Protein AF-A0A519RTW3-F1 (afdb_monomer_lite)

Secondary structure (DSSP, 8-state):
-HHHHHHHHHHHHHHHHHHHHHT-TTSHHHHHHHHHHHHHHHHHHHHHHHHHHHHHHHHHHHHHHHHHT----HHHHHHHHHHHHHHHHHHHHHHHHHHHIIIIIT------HHHHHHHHHHHHHHHHHHHHHHHH-TT-HHHHHHHHHHHHHHHHHHHHHHHHHHHHHHHHHHHHHHHHHH----------------

Structure (mmCIF, N/CA/C/O backbone):
data_AF-A0A519RTW3-F1
#
_entry.id   AF-A0A519RTW3-F1
#
loop_
_atom_site.group_PDB
_atom_site.id
_atom_site.type_symbol
_atom_site.label_atom_id
_atom_site.label_alt_id
_atom_site.label_comp_id
_atom_site.label_asym_id
_atom_site.label_entity_id
_atom_site.label_seq_id
_atom_site.pdbx_PDB_ins_code
_atom_site.Cartn_x
_atom_site.Cartn_y
_atom_site.Cartn_z
_atom_site.occupancy
_atom_site.B_iso_or_equiv
_atom_site.auth_seq_id
_atom_site.auth_comp_id
_atom_site.auth_asym_id
_atom_site.auth_atom_id
_atom_site.pdbx_PDB_model_num
ATOM 1 N N . MET A 1 1 ? -22.243 -47.214 -33.276 1.00 53.12 1 MET A N 1
ATOM 2 C CA . MET A 1 1 ? -21.452 -46.901 -32.060 1.00 53.12 1 MET A CA 1
ATOM 3 C C . MET A 1 1 ? -19.949 -46.740 -32.334 1.00 53.12 1 MET A C 1
ATOM 5 O O . MET A 1 1 ? -19.317 -45.981 -31.617 1.00 53.12 1 MET A O 1
ATOM 9 N N . LEU A 1 2 ? -19.378 -47.378 -33.371 1.00 56.44 2 LEU A N 1
ATOM 10 C CA . LEU A 1 2 ? -17.946 -47.279 -33.729 1.00 56.44 2 LEU A CA 1
ATOM 11 C C . LEU A 1 2 ? -17.513 -45.946 -34.384 1.00 56.44 2 LEU A C 1
ATOM 13 O O . LEU A 1 2 ? -16.371 -45.540 -34.227 1.00 56.44 2 LEU A O 1
ATOM 17 N N . THR A 1 3 ? -18.415 -45.217 -35.046 1.00 70.75 3 THR A N 1
ATOM 18 C CA . THR A 1 3 ? -18.088 -43.973 -35.775 1.00 70.75 3 THR A CA 1
ATOM 19 C C . THR A 1 3 ? -17.825 -42.769 -34.867 1.00 70.75 3 THR A C 1
ATOM 21 O O . THR A 1 3 ? -16.899 -42.003 -35.107 1.00 70.75 3 THR A O 1
ATOM 24 N N . ILE A 1 4 ? -18.584 -42.623 -33.778 1.00 70.56 4 ILE A N 1
ATOM 25 C CA . ILE A 1 4 ? -18.465 -41.485 -32.848 1.00 70.56 4 ILE A CA 1
ATOM 26 C C . ILE A 1 4 ? -17.114 -41.499 -32.119 1.00 70.56 4 ILE A C 1
ATOM 28 O O . ILE A 1 4 ? -16.500 -40.450 -31.930 1.00 70.56 4 ILE A O 1
ATOM 32 N N . LEU A 1 5 ? -16.624 -42.685 -31.746 1.00 69.94 5 LEU A N 1
ATOM 33 C CA . LEU A 1 5 ? -15.358 -42.831 -31.026 1.00 69.94 5 LEU A CA 1
ATOM 34 C C . LEU A 1 5 ? -14.152 -42.461 -31.908 1.00 69.94 5 LEU A C 1
ATOM 36 O O . LEU A 1 5 ? -13.183 -41.871 -31.428 1.00 69.94 5 LEU A O 1
ATOM 40 N N . GLU A 1 6 ? -14.216 -42.763 -33.207 1.00 80.06 6 GLU A N 1
ATOM 41 C CA . GLU A 1 6 ? -13.164 -42.410 -34.164 1.00 80.06 6 GLU A CA 1
ATOM 42 C C . GLU A 1 6 ? -13.145 -40.917 -34.483 1.00 80.06 6 GLU A C 1
ATOM 44 O O . GLU A 1 6 ? -12.069 -40.310 -34.474 1.00 80.06 6 GLU A O 1
ATOM 49 N N . THR A 1 7 ? -14.317 -40.302 -34.681 1.00 72.81 7 THR A N 1
ATOM 50 C CA . THR A 1 7 ? -14.425 -38.847 -34.863 1.00 72.81 7 THR A CA 1
ATOM 51 C C . THR A 1 7 ? -13.917 -38.109 -33.626 1.00 72.81 7 THR A C 1
ATOM 53 O O . THR A 1 7 ? -13.140 -37.161 -33.743 1.00 72.81 7 THR A O 1
ATOM 56 N N . PHE A 1 8 ? -14.259 -38.593 -32.429 1.00 79.19 8 PHE A N 1
ATOM 57 C CA . PHE A 1 8 ? -13.771 -38.032 -31.172 1.00 79.19 8 PHE A CA 1
ATOM 58 C C . PHE A 1 8 ? -12.245 -38.136 -31.042 1.00 79.19 8 PHE A C 1
ATOM 60 O O . PHE A 1 8 ? -11.576 -37.166 -30.679 1.00 79.19 8 PHE A O 1
ATOM 67 N N . ARG A 1 9 ? -11.659 -39.277 -31.427 1.00 80.94 9 ARG A N 1
ATOM 68 C CA . ARG A 1 9 ? -10.201 -39.456 -31.438 1.00 80.94 9 ARG A CA 1
ATOM 69 C C . ARG A 1 9 ? -9.507 -38.542 -32.453 1.00 80.94 9 ARG A C 1
ATOM 71 O O . ARG A 1 9 ? -8.397 -38.083 -32.187 1.00 80.94 9 ARG A O 1
ATOM 78 N N . TYR A 1 10 ? -10.132 -38.276 -33.598 1.00 80.56 10 TYR A N 1
ATOM 79 C CA . TYR A 1 10 ? -9.597 -37.367 -34.615 1.00 80.56 10 TYR A CA 1
ATOM 80 C C . TYR A 1 10 ? -9.609 -35.910 -34.134 1.00 80.56 10 TYR A C 1
ATOM 82 O O . TYR A 1 10 ? -8.602 -35.215 -34.256 1.00 80.56 10 TYR A O 1
ATOM 90 N N . ILE A 1 11 ? -10.697 -35.486 -33.485 1.00 75.88 11 ILE A N 1
ATOM 91 C CA . ILE A 1 11 ? -10.815 -34.161 -32.860 1.00 75.88 11 ILE A CA 1
ATOM 92 C C . ILE A 1 11 ? -9.772 -33.997 -31.748 1.00 75.88 11 ILE A C 1
ATOM 94 O O . ILE A 1 11 ? -9.042 -33.008 -31.733 1.00 75.88 11 ILE A O 1
ATOM 98 N N . LEU A 1 12 ? -9.616 -34.994 -30.870 1.00 82.50 12 LEU A N 1
ATOM 99 C CA . LEU A 1 12 ? -8.587 -34.975 -29.824 1.00 82.50 12 LEU A CA 1
ATOM 100 C C . LEU A 1 12 ? -7.169 -34.899 -30.399 1.00 82.50 12 LEU A C 1
ATOM 102 O O . LEU A 1 12 ? -6.343 -34.154 -29.878 1.00 82.50 12 LEU A O 1
ATOM 106 N N . LYS A 1 13 ? -6.879 -35.621 -31.488 1.00 80.00 13 LYS A N 1
ATOM 107 C CA . LYS A 1 13 ? -5.582 -35.530 -32.174 1.00 80.00 13 LYS A CA 1
ATOM 108 C C . LYS A 1 13 ? -5.347 -34.153 -32.796 1.00 80.00 13 LYS A C 1
ATOM 110 O O . LYS A 1 13 ? -4.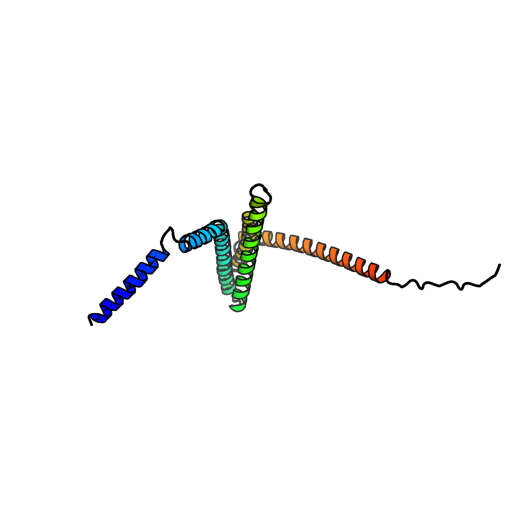238 -33.645 -32.663 1.00 80.00 13 LYS A O 1
ATOM 115 N N . GLY A 1 14 ? -6.362 -33.549 -33.416 1.00 70.06 14 GLY A N 1
ATOM 116 C CA . GLY A 1 14 ? -6.280 -32.200 -33.990 1.00 70.06 14 GLY A CA 1
ATOM 117 C C . GLY A 1 14 ? -6.095 -31.105 -32.932 1.00 70.06 14 GLY A C 1
ATOM 118 O O . GLY A 1 14 ? -5.309 -30.175 -33.119 1.00 70.06 14 GLY A O 1
ATOM 119 N N . ILE A 1 15 ? -6.746 -31.251 -31.774 1.00 68.12 15 ILE A N 1
ATOM 120 C CA . ILE A 1 15 ? -6.550 -30.370 -30.613 1.00 68.12 15 ILE A CA 1
ATOM 121 C C . ILE A 1 15 ? -5.133 -30.551 -30.051 1.00 68.12 15 ILE A C 1
ATOM 123 O O . ILE A 1 15 ? -4.429 -29.573 -29.809 1.00 68.12 15 ILE A O 1
ATOM 127 N N . TRP A 1 16 ? -4.678 -31.798 -29.912 1.00 73.62 16 TRP A N 1
ATOM 128 C CA . TRP A 1 16 ? -3.353 -32.127 -29.384 1.00 73.62 16 TRP A CA 1
ATOM 129 C C . TRP A 1 16 ? -2.203 -31.665 -30.290 1.00 73.62 16 TRP A C 1
ATOM 131 O O . TRP A 1 16 ? -1.181 -31.193 -29.791 1.00 73.62 16 TRP A O 1
ATOM 141 N N . SER A 1 17 ? -2.346 -31.751 -31.617 1.00 68.31 17 SER A N 1
ATOM 142 C CA . SER A 1 17 ? -1.339 -31.238 -32.557 1.00 68.31 17 SER A CA 1
ATOM 143 C C . SER A 1 17 ? -1.268 -29.714 -32.540 1.00 68.31 17 SER A C 1
ATOM 145 O O . SER A 1 17 ? -0.176 -29.152 -32.526 1.00 68.31 17 SER A O 1
ATOM 147 N N . THR A 1 18 ? -2.420 -29.043 -32.472 1.00 64.94 18 THR A N 1
ATOM 148 C CA . THR A 1 18 ? -2.489 -27.577 -32.379 1.00 64.94 18 THR A CA 1
ATOM 149 C C . THR A 1 18 ? -1.873 -27.082 -31.067 1.00 64.94 18 THR A C 1
ATOM 151 O O . THR A 1 18 ? -1.073 -26.149 -31.079 1.00 64.94 18 THR A O 1
ATOM 154 N N . LEU A 1 19 ? -2.141 -27.770 -29.949 1.00 66.19 19 LEU A N 1
ATOM 155 C CA . LEU A 1 19 ? -1.508 -27.510 -28.649 1.00 66.19 19 LEU A CA 1
ATOM 156 C C . LEU A 1 19 ? 0.019 -27.678 -28.681 1.00 66.19 19 LEU A C 1
ATOM 158 O O . LEU A 1 19 ? 0.726 -26.876 -28.080 1.00 66.19 19 LEU A O 1
ATOM 162 N N . LYS A 1 20 ? 0.547 -28.676 -29.402 1.00 69.19 20 LYS A N 1
ATOM 163 C CA . LYS A 1 20 ? 2.001 -28.870 -29.549 1.00 69.19 20 LYS A CA 1
ATOM 164 C C . LYS A 1 20 ? 2.682 -27.759 -30.347 1.00 69.19 20 LYS A C 1
ATOM 166 O O . LYS A 1 20 ? 3.769 -27.345 -29.966 1.00 69.19 20 LYS A O 1
ATOM 171 N N . HIS A 1 21 ? 2.053 -27.254 -31.408 1.00 66.44 21 HIS A N 1
ATOM 172 C CA . HIS A 1 21 ? 2.583 -26.113 -32.168 1.00 66.44 21 HIS A CA 1
ATOM 173 C C . HIS A 1 21 ? 2.510 -24.797 -31.380 1.00 66.44 21 HIS A C 1
ATOM 175 O O . HIS A 1 21 ? 3.384 -23.945 -31.518 1.00 66.44 21 HIS A O 1
ATOM 181 N N . LEU A 1 22 ? 1.507 -24.654 -30.508 1.00 60.19 22 LEU A N 1
ATOM 182 C CA . LEU A 1 22 ? 1.391 -23.547 -29.554 1.00 60.19 22 LEU A CA 1
ATOM 183 C C . LEU A 1 22 ? 2.387 -23.629 -28.392 1.00 60.19 22 LEU A C 1
ATOM 185 O O . LEU A 1 22 ? 2.605 -22.614 -27.747 1.00 60.19 22 LEU A O 1
ATOM 189 N N . ALA A 1 23 ? 2.968 -24.799 -28.120 1.00 64.38 23 ALA A N 1
ATOM 190 C CA . ALA A 1 23 ? 3.966 -25.029 -27.075 1.00 64.38 23 ALA A CA 1
ATOM 191 C C . ALA A 1 23 ? 5.390 -25.204 -27.636 1.00 64.38 23 ALA A C 1
ATOM 193 O O . ALA A 1 23 ? 6.291 -25.598 -26.895 1.00 64.38 23 ALA A O 1
ATOM 194 N N . ASP A 1 24 ? 5.603 -24.926 -28.928 1.00 74.62 24 ASP A N 1
ATOM 195 C CA . ASP A 1 24 ? 6.932 -24.946 -29.538 1.00 74.62 24 ASP A CA 1
ATOM 196 C C . ASP A 1 24 ? 7.809 -23.864 -28.874 1.00 74.62 24 ASP A C 1
ATOM 198 O O . ASP A 1 24 ? 7.494 -22.674 -28.997 1.00 74.62 24 ASP A O 1
ATOM 202 N N . PRO A 1 25 ? 8.915 -24.227 -28.194 1.00 62.97 25 PRO A N 1
ATOM 203 C CA . PRO A 1 25 ? 9.826 -23.269 -27.559 1.00 62.97 25 PRO A CA 1
ATOM 204 C C . PRO A 1 25 ? 10.387 -22.227 -28.536 1.00 62.97 25 PRO A C 1
ATOM 206 O O . PRO A 1 25 ? 10.831 -21.151 -28.127 1.00 62.97 25 PRO A O 1
ATOM 209 N N . ASN A 1 26 ? 10.367 -22.531 -29.838 1.00 67.12 26 ASN A N 1
ATOM 210 C CA . ASN A 1 26 ? 10.821 -21.634 -30.891 1.00 67.12 26 ASN A CA 1
ATOM 211 C C . ASN A 1 26 ? 9.721 -20.719 -31.444 1.00 67.12 26 ASN A C 1
ATOM 213 O O . ASN A 1 26 ? 10.053 -19.741 -32.123 1.00 67.12 26 ASN A O 1
ATOM 217 N N . GLY A 1 27 ? 8.453 -20.988 -31.121 1.00 74.94 27 GLY A N 1
ATOM 218 C CA . GLY A 1 27 ? 7.295 -20.226 -31.570 1.00 74.94 27 GLY A CA 1
ATOM 219 C C . GLY A 1 27 ? 7.271 -18.807 -31.003 1.00 74.94 27 GLY A C 1
ATOM 220 O O . GLY A 1 27 ? 7.459 -18.584 -29.806 1.00 74.94 27 GLY A O 1
ATOM 221 N N . MET A 1 28 ? 6.994 -17.826 -31.865 1.00 73.94 28 MET A N 1
ATOM 222 C CA . MET A 1 28 ? 6.939 -16.407 -31.491 1.00 73.94 28 MET A CA 1
ATOM 223 C C . MET A 1 28 ? 5.898 -16.124 -30.394 1.00 73.94 28 MET A C 1
ATOM 225 O O . MET A 1 28 ? 6.121 -15.260 -29.553 1.00 73.94 28 MET A O 1
ATOM 229 N N . LEU A 1 29 ? 4.802 -16.891 -30.353 1.00 72.56 29 LEU A N 1
ATOM 230 C CA . LEU A 1 29 ? 3.782 -16.800 -29.304 1.00 72.56 29 LEU A CA 1
ATOM 231 C C . LEU A 1 29 ? 4.303 -17.272 -27.943 1.00 72.56 29 LEU A C 1
ATOM 233 O O . LEU A 1 29 ? 4.134 -16.562 -26.959 1.00 72.56 29 LEU A O 1
ATOM 237 N N . VAL A 1 30 ? 4.986 -18.419 -27.880 1.00 71.88 30 VAL A N 1
ATOM 238 C CA . VAL A 1 30 ? 5.589 -18.924 -26.633 1.00 71.88 30 VAL A CA 1
ATOM 239 C C . VAL A 1 30 ? 6.665 -17.969 -26.142 1.00 71.88 30 VAL A C 1
ATOM 241 O O . VAL A 1 30 ? 6.677 -17.619 -24.969 1.00 71.88 30 VAL A O 1
ATOM 244 N N . LYS A 1 31 ? 7.521 -17.470 -27.040 1.00 68.62 31 LYS A N 1
ATOM 245 C CA . LYS A 1 31 ? 8.532 -16.457 -26.709 1.00 68.62 31 LYS A CA 1
ATOM 246 C C . LYS A 1 31 ? 7.907 -15.147 -26.238 1.00 68.62 31 LYS A C 1
ATOM 248 O O . LYS A 1 31 ? 8.400 -14.572 -25.279 1.00 68.62 31 LYS A O 1
ATOM 253 N N . GLY A 1 32 ? 6.813 -14.706 -26.859 1.00 73.19 32 GLY A N 1
ATOM 254 C CA . GLY A 1 32 ? 6.055 -13.531 -26.432 1.00 73.19 32 GLY A CA 1
ATOM 255 C C . GLY A 1 32 ? 5.430 -13.713 -25.049 1.00 73.19 32 GLY A C 1
ATOM 256 O O . GLY A 1 32 ? 5.549 -12.831 -24.206 1.00 73.19 32 GLY A O 1
ATOM 257 N N . VAL A 1 33 ? 4.840 -14.879 -24.775 1.00 72.88 33 VAL A N 1
ATOM 258 C CA . VAL A 1 33 ? 4.284 -15.218 -23.456 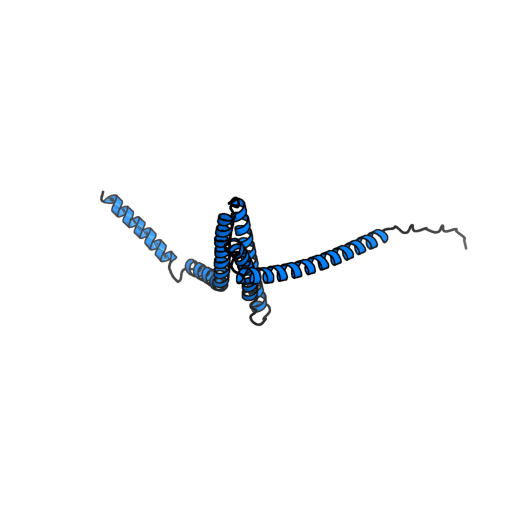1.00 72.88 33 VAL A CA 1
ATOM 259 C C . VAL A 1 33 ? 5.388 -15.331 -22.406 1.00 72.88 33 VAL A C 1
ATOM 261 O O . VAL A 1 33 ? 5.246 -14.766 -21.329 1.00 72.88 33 VAL A O 1
ATOM 264 N N . ILE A 1 34 ? 6.510 -15.987 -22.708 1.00 68.56 34 ILE A N 1
ATOM 265 C CA . ILE A 1 34 ? 7.665 -16.068 -21.803 1.00 68.56 34 ILE A CA 1
ATOM 266 C C . ILE A 1 34 ? 8.251 -14.675 -21.563 1.00 68.56 34 ILE A C 1
ATOM 268 O O . ILE A 1 34 ? 8.522 -14.340 -20.419 1.00 68.56 34 ILE A O 1
ATOM 272 N N . ALA A 1 35 ? 8.406 -13.835 -22.587 1.00 65.44 35 ALA A N 1
ATOM 273 C CA . ALA A 1 35 ? 8.892 -12.464 -22.433 1.00 65.44 35 ALA A CA 1
ATOM 274 C C . ALA A 1 35 ? 7.940 -11.617 -21.578 1.00 65.44 35 ALA A C 1
ATOM 276 O O . ALA A 1 35 ? 8.400 -10.886 -20.706 1.00 65.44 35 ALA A O 1
ATOM 277 N N . LEU A 1 36 ? 6.626 -11.767 -21.764 1.00 67.56 36 LEU A N 1
ATOM 278 C CA . LEU A 1 36 ? 5.611 -11.120 -20.936 1.00 67.56 36 LEU A CA 1
ATOM 279 C C . LEU A 1 36 ? 5.699 -11.602 -19.480 1.00 67.56 36 LEU A C 1
ATOM 281 O O . LEU A 1 36 ? 5.763 -10.791 -18.561 1.00 67.56 36 LEU A O 1
ATOM 285 N N . VAL A 1 37 ? 5.776 -12.916 -19.258 1.00 65.12 37 VAL A N 1
ATOM 286 C CA . VAL A 1 37 ? 5.937 -13.510 -17.922 1.00 65.12 37 VAL A CA 1
ATOM 287 C C . VAL A 1 37 ? 7.240 -13.048 -17.269 1.00 65.12 37 VAL A C 1
ATOM 289 O O . VAL A 1 37 ? 7.223 -12.675 -16.103 1.00 65.12 37 VAL A O 1
ATOM 292 N N . MET A 1 38 ? 8.350 -13.003 -18.005 1.00 62.09 38 MET A N 1
ATOM 293 C CA . MET A 1 38 ? 9.655 -12.545 -17.513 1.00 62.09 38 MET A CA 1
ATOM 294 C C . MET A 1 38 ? 9.663 -11.040 -17.217 1.00 62.09 38 MET A C 1
ATOM 296 O O . MET A 1 38 ? 10.251 -10.619 -16.222 1.00 62.09 38 MET A O 1
ATOM 300 N N . PHE A 1 39 ? 8.960 -10.236 -18.020 1.00 64.12 39 PHE A N 1
ATOM 301 C CA . PHE A 1 39 ? 8.760 -8.809 -17.766 1.00 64.12 39 PHE A CA 1
ATOM 302 C C . PHE A 1 39 ? 8.015 -8.587 -16.443 1.00 64.12 39 PHE A C 1
ATOM 304 O O . PHE A 1 39 ? 8.464 -7.815 -15.595 1.00 64.12 39 PHE A O 1
ATOM 311 N N . PHE A 1 40 ? 6.933 -9.337 -16.209 1.00 63.19 40 PHE A N 1
ATOM 312 C CA . PHE A 1 40 ? 6.209 -9.291 -14.938 1.00 63.19 40 PHE A CA 1
ATOM 313 C C . PHE A 1 40 ? 6.921 -10.035 -13.796 1.00 63.19 40 PHE A C 1
ATOM 315 O O . PHE A 1 40 ? 6.654 -9.753 -12.630 1.00 63.19 40 PHE A O 1
ATOM 322 N N . SER A 1 41 ? 7.868 -10.931 -14.084 1.00 64.88 41 SER A N 1
ATOM 323 C CA . SER A 1 41 ? 8.589 -11.708 -13.069 1.00 64.88 41 SER A CA 1
ATOM 324 C C . SER A 1 41 ? 9.397 -10.822 -12.124 1.00 64.88 41 SER A C 1
ATOM 326 O O . SER A 1 41 ? 9.514 -11.156 -10.949 1.00 64.88 41 SER A O 1
ATOM 328 N N . SER A 1 42 ? 9.939 -9.697 -12.604 1.00 67.88 42 SER A N 1
ATOM 329 C CA . SER A 1 42 ? 10.696 -8.765 -11.752 1.00 67.88 42 SER A CA 1
ATOM 330 C C . SER A 1 42 ? 9.808 -8.011 -10.758 1.00 67.88 42 SER A C 1
ATOM 332 O O . SER A 1 42 ? 10.239 -7.727 -9.644 1.00 67.88 42 SER A O 1
ATOM 334 N N . ILE A 1 43 ? 8.560 -7.711 -11.134 1.00 74.38 43 ILE A N 1
ATOM 335 C CA . ILE A 1 43 ? 7.609 -6.977 -10.284 1.00 74.38 43 ILE A CA 1
ATOM 336 C C . ILE A 1 43 ? 6.714 -7.913 -9.454 1.00 74.38 43 ILE A C 1
ATOM 338 O O . ILE A 1 43 ? 6.094 -7.486 -8.479 1.00 74.38 43 ILE A O 1
ATOM 342 N N . HIS A 1 44 ? 6.670 -9.201 -9.812 1.00 78.94 44 HIS A N 1
ATOM 343 C CA . HIS A 1 44 ? 5.791 -10.206 -9.216 1.00 78.94 44 HIS A CA 1
ATOM 344 C C . HIS A 1 44 ? 5.924 -10.280 -7.692 1.00 78.94 44 HIS A C 1
ATOM 346 O O . HIS A 1 44 ? 4.915 -10.279 -6.990 1.00 78.94 44 HIS A O 1
ATOM 352 N N . SER A 1 45 ? 7.153 -10.266 -7.168 1.00 80.88 45 SER A N 1
ATOM 353 C CA . SER A 1 45 ? 7.406 -10.342 -5.725 1.00 80.88 45 SER A CA 1
ATOM 354 C C . SER A 1 45 ? 6.747 -9.198 -4.946 1.00 80.88 45 SER A C 1
ATOM 356 O O . SER A 1 45 ? 6.185 -9.430 -3.877 1.00 80.88 45 SER A O 1
ATOM 358 N N . PHE A 1 46 ? 6.750 -7.976 -5.491 1.00 86.25 46 PHE A N 1
ATOM 359 C CA . PHE A 1 46 ? 6.110 -6.818 -4.856 1.00 86.25 46 PHE A CA 1
ATOM 360 C C . PHE A 1 46 ? 4.588 -6.954 -4.852 1.00 86.25 46 PHE A C 1
ATOM 362 O O . PHE A 1 46 ? 3.946 -6.733 -3.823 1.00 86.25 46 PHE A O 1
ATOM 369 N N . PHE A 1 47 ? 4.014 -7.399 -5.974 1.00 84.38 47 PHE A N 1
ATOM 370 C CA . PHE A 1 47 ? 2.578 -7.659 -6.067 1.00 84.38 47 PHE A CA 1
ATOM 371 C C . PHE A 1 47 ? 2.114 -8.726 -5.085 1.00 84.38 47 PHE A C 1
ATOM 373 O O . PHE A 1 47 ? 1.095 -8.528 -4.428 1.00 84.38 47 PHE A O 1
ATOM 380 N N . VAL A 1 48 ? 2.849 -9.833 -4.960 1.00 85.62 48 VAL A N 1
ATOM 381 C CA . VAL A 1 48 ? 2.486 -10.927 -4.050 1.00 85.62 48 VAL A CA 1
ATOM 382 C C . VAL A 1 48 ? 2.445 -10.445 -2.600 1.00 85.62 48 VAL A C 1
ATOM 384 O O . VAL A 1 48 ? 1.478 -10.736 -1.899 1.00 85.62 48 VAL A O 1
ATOM 387 N N . ILE A 1 49 ? 3.442 -9.668 -2.162 1.00 89.00 49 ILE A N 1
ATOM 388 C CA . ILE A 1 49 ? 3.496 -9.136 -0.791 1.00 89.00 49 ILE A CA 1
ATOM 389 C C . ILE A 1 49 ? 2.310 -8.206 -0.519 1.00 89.00 49 ILE A C 1
ATOM 391 O O . ILE A 1 49 ? 1.596 -8.394 0.466 1.00 89.00 49 ILE A O 1
ATOM 395 N N . ILE A 1 50 ? 2.061 -7.236 -1.403 1.00 90.88 50 ILE A N 1
ATOM 396 C CA . ILE A 1 50 ? 0.952 -6.288 -1.227 1.00 90.88 50 ILE A CA 1
ATOM 397 C C . ILE A 1 50 ? -0.388 -7.022 -1.256 1.00 90.88 50 ILE A C 1
ATOM 399 O O . ILE A 1 50 ? -1.247 -6.755 -0.421 1.00 90.88 50 ILE A O 1
ATOM 403 N N . MET A 1 51 ? -0.566 -7.981 -2.167 1.00 86.75 51 MET A N 1
ATOM 404 C CA . MET A 1 51 ? -1.797 -8.765 -2.245 1.00 86.75 51 MET A CA 1
ATOM 405 C C . MET A 1 51 ? -2.041 -9.566 -0.970 1.00 86.75 51 MET A C 1
ATOM 407 O O . MET A 1 51 ? -3.161 -9.587 -0.465 1.00 86.75 51 MET A O 1
ATOM 411 N N . ALA A 1 52 ? -0.999 -10.197 -0.425 1.00 89.12 52 ALA A N 1
ATOM 412 C CA . ALA A 1 52 ? -1.094 -10.936 0.827 1.00 89.12 52 ALA A CA 1
ATOM 413 C C . ALA A 1 52 ? -1.495 -10.021 1.996 1.00 89.12 52 ALA A C 1
ATOM 415 O O . ALA A 1 52 ? -2.368 -10.389 2.783 1.00 89.12 52 ALA A O 1
ATOM 416 N N . LEU A 1 53 ? -0.916 -8.819 2.081 1.00 92.94 53 LEU A N 1
ATOM 417 C CA . LEU A 1 53 ? -1.252 -7.839 3.118 1.00 92.94 53 LEU A CA 1
ATOM 418 C C . LEU A 1 53 ? -2.679 -7.302 2.972 1.00 92.94 53 LEU A C 1
ATOM 420 O O . LEU A 1 53 ? -3.417 -7.283 3.952 1.00 92.94 53 LEU A O 1
ATOM 424 N N . VAL A 1 54 ? -3.103 -6.948 1.758 1.00 90.31 54 VAL A N 1
ATOM 425 C CA . VAL A 1 54 ? -4.475 -6.489 1.487 1.00 90.31 54 VAL A CA 1
ATOM 426 C C . VAL A 1 54 ? -5.492 -7.589 1.798 1.00 90.31 54 VAL A C 1
ATOM 428 O O . VAL A 1 54 ? -6.535 -7.320 2.389 1.00 90.31 54 VAL A O 1
ATOM 431 N N . LEU A 1 55 ? -5.204 -8.847 1.449 1.00 88.62 55 LEU A N 1
ATOM 432 C CA . LEU A 1 55 ? -6.067 -9.976 1.806 1.00 88.62 55 LEU A CA 1
ATOM 433 C C . LEU A 1 55 ? -6.144 -10.168 3.325 1.00 88.62 55 LEU A C 1
ATOM 435 O O . LEU A 1 55 ? -7.234 -10.384 3.854 1.00 88.62 55 LEU A O 1
ATOM 439 N N . MET A 1 56 ? -5.017 -10.054 4.032 1.00 91.00 56 MET A N 1
ATOM 440 C CA . MET A 1 56 ? -4.986 -10.108 5.495 1.00 91.00 56 MET A CA 1
ATOM 441 C C . MET A 1 56 ? -5.804 -8.968 6.118 1.00 91.00 56 MET A C 1
ATOM 443 O O . MET A 1 56 ? -6.570 -9.206 7.054 1.00 91.00 56 MET A O 1
ATOM 447 N N . ASP A 1 57 ? -5.706 -7.755 5.577 1.00 92.25 57 ASP A N 1
ATOM 448 C CA . ASP A 1 57 ? -6.501 -6.602 6.004 1.00 92.25 57 ASP A CA 1
ATOM 449 C C . ASP A 1 57 ? -8.000 -6.832 5.791 1.00 92.25 57 ASP A C 1
ATOM 451 O O . ASP A 1 57 ? -8.795 -6.636 6.708 1.00 92.25 57 ASP A O 1
ATOM 455 N N . VAL A 1 58 ? -8.395 -7.354 4.628 1.00 88.25 58 VAL A N 1
ATOM 456 C CA . VAL A 1 58 ? -9.795 -7.704 4.349 1.00 88.25 58 VAL A CA 1
ATOM 457 C C . VAL A 1 58 ? -10.299 -8.751 5.340 1.00 88.25 58 VAL A C 1
ATOM 459 O O . VAL A 1 58 ? -11.356 -8.565 5.940 1.00 88.25 58 VAL A O 1
ATOM 462 N N . VAL A 1 59 ? -9.554 -9.838 5.552 1.00 90.50 59 VAL A N 1
ATOM 463 C CA . VAL A 1 59 ? -9.960 -10.911 6.474 1.00 90.50 59 VAL A CA 1
ATOM 464 C C . VAL A 1 59 ? -10.081 -10.390 7.908 1.00 90.50 59 VAL A C 1
ATOM 466 O O . VAL A 1 59 ? -11.074 -10.672 8.582 1.00 90.50 59 VAL A O 1
ATOM 469 N N . THR A 1 60 ? -9.112 -9.601 8.375 1.00 92.25 60 THR A N 1
ATOM 470 C CA . THR A 1 60 ? -9.145 -9.023 9.728 1.00 92.25 60 THR A CA 1
ATOM 471 C C . THR A 1 60 ? -10.240 -7.970 9.880 1.00 92.25 60 THR A C 1
ATOM 473 O O . THR A 1 60 ? -10.926 -7.962 10.900 1.00 92.25 60 THR A O 1
ATOM 476 N N . GLY A 1 61 ? -10.488 -7.145 8.864 1.00 89.38 61 GLY A N 1
ATOM 477 C CA . GLY A 1 61 ? -11.594 -6.189 8.835 1.00 89.38 61 GLY A CA 1
ATOM 478 C C . GLY A 1 61 ? -12.962 -6.870 8.870 1.00 89.38 61 GLY A C 1
ATOM 479 O O . GLY A 1 61 ? -13.851 -6.432 9.603 1.00 89.38 61 GLY A O 1
ATOM 480 N N . LEU A 1 62 ? -13.123 -7.989 8.155 1.00 88.69 62 LEU A N 1
ATOM 481 C CA . LEU A 1 62 ? -14.326 -8.822 8.237 1.00 88.69 62 LEU A CA 1
ATOM 482 C C . LEU A 1 62 ? -14.486 -9.434 9.633 1.00 88.69 62 LEU A C 1
ATOM 484 O O . LEU A 1 62 ? -15.563 -9.368 10.217 1.00 88.69 62 LEU A O 1
ATOM 488 N N . ALA A 1 63 ? -13.428 -9.990 10.216 1.00 89.94 63 ALA A N 1
ATOM 489 C CA . ALA A 1 63 ? -13.506 -10.533 11.570 1.00 89.94 63 ALA A CA 1
ATOM 490 C C . ALA A 1 63 ? -13.861 -9.449 12.613 1.00 89.94 63 ALA A C 1
ATOM 492 O O . ALA A 1 63 ? -14.664 -9.697 13.516 1.00 89.94 63 ALA A O 1
ATOM 493 N N . ALA A 1 64 ? -13.321 -8.236 12.463 1.00 91.12 64 ALA A N 1
ATOM 494 C CA . ALA A 1 64 ? -13.620 -7.096 13.325 1.00 91.12 64 ALA A CA 1
ATOM 495 C C . ALA A 1 64 ? -15.084 -6.652 13.215 1.00 91.12 64 ALA A C 1
ATOM 497 O O . ALA A 1 64 ? -15.763 -6.532 14.233 1.00 91.12 64 ALA A O 1
ATOM 498 N N . ALA A 1 65 ? -15.594 -6.463 11.996 1.00 87.75 65 ALA A N 1
ATOM 499 C CA . ALA A 1 65 ? -16.978 -6.045 11.778 1.00 87.75 65 ALA A CA 1
ATOM 500 C C . ALA A 1 65 ? -17.989 -7.092 12.277 1.00 87.75 65 ALA A C 1
ATOM 502 O O . ALA A 1 65 ? -19.007 -6.723 12.863 1.00 87.75 65 ALA A O 1
ATOM 503 N N . TYR A 1 66 ? -17.674 -8.388 12.145 1.00 88.00 66 TYR A N 1
ATOM 504 C CA . TYR A 1 66 ? -18.495 -9.462 12.710 1.00 88.00 66 TYR A CA 1
ATOM 505 C C . TYR A 1 66 ? -18.553 -9.391 14.240 1.00 88.00 66 TYR A C 1
ATOM 507 O O . TYR A 1 66 ? -19.633 -9.496 14.818 1.00 88.00 66 TYR A O 1
ATOM 515 N N . LYS A 1 67 ? -17.413 -9.158 14.905 1.00 88.31 67 LYS A N 1
ATOM 516 C CA . LYS A 1 67 ? -17.369 -9.035 16.368 1.00 88.31 67 LYS A CA 1
ATOM 517 C C . LYS A 1 67 ? -18.098 -7.785 16.877 1.00 88.31 67 LYS A C 1
ATOM 519 O O . LYS A 1 67 ? -18.748 -7.851 17.917 1.00 88.31 67 LYS A O 1
ATOM 524 N N . SER A 1 68 ? -17.995 -6.668 16.162 1.00 84.25 68 SER A N 1
ATOM 525 C CA . SER A 1 68 ? -18.619 -5.394 16.547 1.00 84.25 68 SER A CA 1
ATOM 526 C C . SER A 1 68 ? -20.115 -5.310 16.221 1.00 84.25 68 SER A C 1
ATOM 528 O O . SER A 1 68 ? -20.762 -4.343 16.613 1.00 84.25 68 SER A O 1
ATOM 530 N N . GLY A 1 69 ? -20.673 -6.288 15.497 1.00 81.06 69 GLY A N 1
ATOM 531 C CA . GLY A 1 69 ? -22.070 -6.265 15.052 1.00 81.06 69 GLY A CA 1
ATOM 532 C C . GLY A 1 69 ? -22.364 -5.193 13.995 1.00 81.06 69 GLY A C 1
ATOM 533 O O . GLY A 1 69 ? -23.518 -4.802 13.820 1.00 81.06 69 GLY A O 1
ATOM 534 N N . GLU A 1 70 ? -21.340 -4.692 13.297 1.00 79.75 70 GLU A N 1
ATOM 535 C CA . GLU A 1 70 ? -21.521 -3.687 12.249 1.00 79.75 70 GLU A CA 1
ATOM 536 C C . GLU A 1 70 ? -22.220 -4.295 11.023 1.00 79.75 70 GLU A C 1
ATOM 538 O O . GLU A 1 70 ? -21.917 -5.408 10.588 1.00 79.75 70 GLU A O 1
ATOM 543 N N . ALA A 1 71 ? -23.151 -3.546 10.425 1.00 73.19 71 ALA A N 1
ATOM 544 C CA . ALA A 1 71 ? -23.857 -3.994 9.232 1.00 73.19 71 ALA A CA 1
ATOM 545 C C . ALA A 1 71 ? -22.890 -4.143 8.044 1.00 73.19 71 ALA A C 1
ATOM 547 O O . ALA A 1 71 ? -22.342 -3.166 7.521 1.00 73.19 71 ALA A O 1
ATOM 548 N N . PHE A 1 72 ? -22.718 -5.378 7.573 1.00 72.88 72 PHE A N 1
ATOM 549 C CA . PHE A 1 72 ? -21.898 -5.669 6.405 1.00 72.88 72 PHE A CA 1
ATOM 550 C C . PHE A 1 72 ? -22.549 -5.162 5.123 1.00 72.88 72 PHE A C 1
ATOM 552 O O . PHE A 1 72 ? -23.520 -5.726 4.622 1.00 72.88 72 PHE A O 1
ATOM 559 N N . SER A 1 73 ? -21.948 -4.137 4.523 1.00 78.56 73 SER A N 1
ATOM 560 C CA . SER A 1 73 ? -22.268 -3.739 3.155 1.00 78.56 73 SER A CA 1
ATOM 561 C C . SER A 1 73 ? -21.194 -4.241 2.196 1.00 78.56 73 SER A C 1
ATOM 563 O O . SER A 1 73 ? -20.103 -3.675 2.105 1.00 78.56 73 SER A O 1
ATOM 565 N N . SER A 1 74 ? -21.529 -5.266 1.405 1.00 74.75 74 SER A N 1
ATOM 566 C CA . SER A 1 74 ? -20.683 -5.772 0.307 1.00 74.75 74 SER A CA 1
ATOM 567 C C . SER A 1 74 ? -20.269 -4.665 -0.676 1.00 74.75 74 SER A C 1
ATOM 569 O O . SER A 1 74 ? -19.198 -4.716 -1.281 1.00 74.75 74 SER A O 1
ATOM 571 N N . ARG A 1 75 ? -21.095 -3.620 -0.831 1.00 80.25 75 ARG A N 1
ATOM 572 C CA . ARG A 1 75 ? -20.762 -2.454 -1.660 1.00 80.25 75 ARG A CA 1
ATOM 573 C C . ARG A 1 75 ? -19.606 -1.647 -1.062 1.00 80.25 75 ARG A C 1
ATOM 575 O O . ARG A 1 75 ? -18.713 -1.258 -1.806 1.00 80.25 75 ARG A O 1
ATOM 582 N N . LYS A 1 76 ? -19.604 -1.430 0.258 1.00 77.50 76 LYS A N 1
ATOM 583 C CA . LYS A 1 76 ? -18.542 -0.695 0.964 1.00 77.50 76 LYS A CA 1
ATOM 584 C C . LYS A 1 76 ? -17.221 -1.468 0.933 1.00 77.50 76 LYS A C 1
ATOM 586 O O . LYS A 1 76 ? -16.195 -0.884 0.603 1.00 77.50 76 LYS A O 1
ATOM 591 N N . LEU A 1 77 ? -17.272 -2.782 1.173 1.00 79.56 77 LEU A N 1
ATOM 592 C CA . LEU A 1 77 ? -16.097 -3.657 1.115 1.00 79.56 77 LEU A CA 1
ATOM 593 C C . LEU A 1 77 ? -15.468 -3.685 -0.284 1.00 79.56 77 LEU A C 1
ATOM 595 O O . LEU 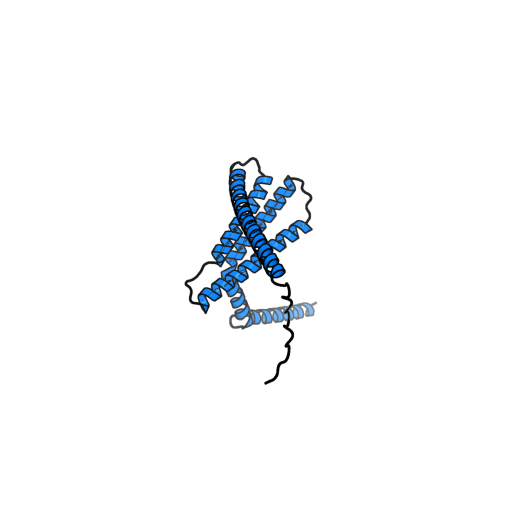A 1 77 ? -14.274 -3.443 -0.426 1.00 79.56 77 LEU A O 1
ATOM 599 N N . ARG A 1 78 ? -16.276 -3.938 -1.326 1.00 78.06 78 ARG A N 1
ATOM 600 C CA . ARG A 1 78 ? -15.783 -3.965 -2.713 1.00 78.06 78 ARG A CA 1
ATOM 601 C C . ARG A 1 78 ? -15.192 -2.629 -3.127 1.00 78.06 78 ARG A C 1
ATOM 603 O O . ARG A 1 78 ? -14.147 -2.619 -3.758 1.00 78.06 78 ARG A O 1
ATOM 610 N N . ARG A 1 79 ? -15.844 -1.521 -2.770 1.00 83.38 79 ARG A N 1
ATOM 611 C CA . ARG A 1 79 ? -15.341 -0.185 -3.088 1.00 83.38 79 ARG A CA 1
ATOM 612 C C . ARG A 1 79 ? -13.968 0.055 -2.455 1.00 83.38 79 ARG A C 1
ATOM 614 O O . ARG A 1 79 ? -13.044 0.373 -3.188 1.00 83.38 79 ARG A O 1
ATOM 621 N N . GLY A 1 80 ? -13.819 -0.189 -1.151 1.00 81.81 80 GLY A N 1
ATOM 622 C CA . GLY A 1 80 ? -12.535 -0.004 -0.465 1.00 81.81 80 GLY A CA 1
ATOM 623 C C . GLY A 1 80 ? -11.428 -0.919 -1.000 1.00 81.81 80 GLY A C 1
ATOM 624 O O . GLY A 1 80 ? -10.312 -0.465 -1.234 1.00 81.81 80 GLY A O 1
ATOM 625 N N . LEU A 1 81 ? -11.743 -2.191 -1.265 1.00 85.19 81 LEU A N 1
ATOM 626 C CA . LEU A 1 81 ? -10.781 -3.140 -1.830 1.00 85.19 81 LEU A CA 1
ATOM 627 C C . LEU A 1 81 ? -10.347 -2.746 -3.249 1.00 85.19 81 LEU A C 1
ATOM 629 O O . LEU A 1 81 ? -9.155 -2.726 -3.540 1.00 85.19 81 L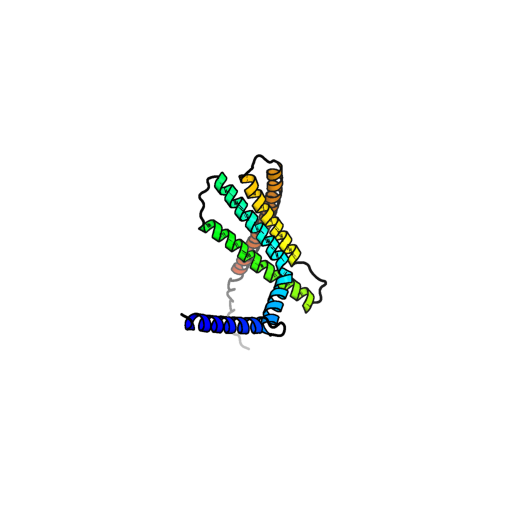EU A O 1
ATOM 633 N N . LEU A 1 82 ? -11.295 -2.425 -4.134 1.00 84.06 82 LEU A N 1
ATOM 634 C CA . LEU A 1 82 ? -10.987 -2.042 -5.514 1.00 84.06 82 LEU A CA 1
ATOM 635 C C . LEU A 1 82 ? -10.203 -0.730 -5.579 1.00 84.06 82 LEU A C 1
ATOM 637 O O . LEU A 1 82 ? -9.285 -0.624 -6.389 1.00 84.06 82 LEU A O 1
ATOM 641 N N . GLU A 1 83 ? -10.527 0.242 -4.723 1.00 87.94 83 GLU A N 1
ATOM 642 C CA . GLU A 1 83 ? -9.771 1.492 -4.606 1.00 87.94 83 GLU A CA 1
ATOM 643 C C . GLU A 1 83 ? -8.315 1.210 -4.196 1.00 87.94 83 GLU A C 1
ATOM 645 O O . GLU A 1 83 ? -7.404 1.643 -4.903 1.00 87.94 83 GLU A O 1
ATOM 650 N N . LYS A 1 84 ? -8.079 0.407 -3.144 1.00 88.75 84 LYS A N 1
ATOM 651 C CA . LYS A 1 84 ? -6.722 -0.008 -2.730 1.00 88.75 84 LYS A CA 1
ATOM 652 C C . LYS A 1 84 ? -5.964 -0.711 -3.859 1.00 88.75 84 LYS A C 1
ATOM 654 O O . LYS A 1 84 ? -4.842 -0.331 -4.185 1.00 88.75 84 LYS A O 1
ATOM 659 N N . LEU A 1 85 ? -6.587 -1.708 -4.491 1.00 86.12 85 LEU A N 1
ATOM 660 C CA . LEU A 1 85 ? -5.961 -2.491 -5.560 1.00 86.12 85 LEU A CA 1
ATOM 661 C C . LEU A 1 85 ? -5.598 -1.639 -6.777 1.00 86.12 85 LEU A C 1
ATOM 663 O O . LEU A 1 85 ? -4.491 -1.763 -7.296 1.00 86.12 85 LEU A O 1
ATOM 667 N N . CYS A 1 86 ? -6.505 -0.766 -7.218 1.00 87.31 86 CYS A N 1
ATOM 668 C CA . CYS A 1 86 ? -6.260 0.121 -8.351 1.00 87.31 86 CYS A CA 1
ATOM 669 C C . CYS A 1 86 ? -5.124 1.106 -8.045 1.00 87.31 86 CYS A C 1
ATOM 671 O O . CYS A 1 86 ? -4.201 1.248 -8.848 1.00 87.31 86 CYS A O 1
ATOM 673 N N . LEU A 1 87 ? -5.150 1.727 -6.859 1.00 91.56 87 LEU A N 1
ATOM 674 C CA . LEU A 1 87 ? -4.117 2.670 -6.429 1.00 91.56 87 LEU A CA 1
ATOM 675 C C . LEU A 1 87 ? -2.740 2.006 -6.345 1.00 91.56 87 LEU A C 1
ATOM 677 O O . LEU A 1 87 ? -1.776 2.545 -6.886 1.00 91.56 87 LEU A O 1
ATOM 681 N N . TYR A 1 88 ? -2.632 0.830 -5.723 1.00 91.12 88 TYR A N 1
ATOM 682 C CA . TYR A 1 88 ? -1.347 0.136 -5.592 1.00 91.12 88 TYR A CA 1
ATOM 683 C C . TYR A 1 88 ? -0.823 -0.390 -6.923 1.00 91.12 88 TYR A C 1
ATOM 685 O O . TYR A 1 88 ? 0.375 -0.281 -7.180 1.00 91.12 88 TYR A O 1
ATOM 693 N N . LEU A 1 89 ? -1.701 -0.899 -7.791 1.00 87.50 89 LEU A N 1
ATOM 694 C CA . LEU A 1 89 ? -1.330 -1.327 -9.138 1.00 87.50 89 LEU A CA 1
ATOM 695 C C . LEU A 1 89 ? -0.773 -0.154 -9.954 1.00 87.50 89 LEU A C 1
ATOM 697 O O . LEU A 1 89 ? 0.319 -0.261 -10.508 1.00 87.50 89 LEU A O 1
ATOM 701 N N . MET A 1 90 ? -1.485 0.976 -9.983 1.00 89.06 90 MET A N 1
ATOM 702 C CA . MET A 1 90 ? -1.045 2.175 -10.705 1.00 89.06 90 MET A CA 1
ATOM 703 C C . MET A 1 90 ? 0.264 2.730 -10.146 1.00 89.06 90 MET A C 1
ATOM 705 O O . MET A 1 90 ? 1.170 3.069 -10.910 1.00 89.06 90 MET A O 1
ATOM 709 N N . LEU A 1 91 ? 0.394 2.781 -8.819 1.00 93.31 91 LEU A N 1
ATOM 710 C CA . LEU A 1 91 ? 1.589 3.292 -8.159 1.00 93.31 91 LEU A CA 1
ATOM 711 C C . LEU A 1 91 ? 2.813 2.407 -8.427 1.00 93.31 91 LEU A C 1
ATOM 713 O O . LEU A 1 91 ? 3.863 2.929 -8.796 1.00 93.31 91 LEU A O 1
ATOM 717 N N . LEU A 1 92 ? 2.683 1.081 -8.305 1.00 89.94 92 LEU A N 1
ATOM 718 C CA . LEU A 1 92 ? 3.780 0.150 -8.581 1.00 89.94 92 LEU A CA 1
ATOM 719 C C . LEU A 1 92 ? 4.224 0.192 -10.042 1.00 89.94 92 LEU A C 1
ATOM 721 O O . LEU A 1 92 ? 5.423 0.229 -10.303 1.00 89.94 92 LEU A O 1
ATOM 725 N N . ILE A 1 93 ? 3.278 0.214 -10.987 1.00 88.38 93 ILE A N 1
ATOM 726 C CA . ILE A 1 93 ? 3.600 0.323 -12.416 1.00 88.38 93 ILE A CA 1
ATOM 727 C C . ILE A 1 93 ? 4.364 1.624 -12.679 1.00 88.38 93 ILE A C 1
ATOM 729 O O . ILE A 1 93 ? 5.414 1.604 -13.317 1.00 88.38 93 ILE A O 1
ATOM 733 N N . THR A 1 94 ? 3.873 2.744 -12.145 1.00 90.94 94 THR A N 1
ATOM 734 C CA . THR A 1 94 ? 4.505 4.059 -12.319 1.00 90.94 94 THR A CA 1
ATOM 735 C C . THR A 1 94 ? 5.935 4.063 -11.785 1.00 90.94 94 THR A C 1
ATOM 737 O O . THR A 1 94 ? 6.863 4.459 -12.486 1.00 90.94 94 THR A O 1
ATOM 740 N N . VAL A 1 95 ? 6.132 3.584 -10.558 1.00 91.25 95 VAL A N 1
ATOM 741 C CA . VAL A 1 95 ? 7.448 3.578 -9.907 1.00 91.25 95 VAL A CA 1
ATOM 742 C C . VAL A 1 95 ? 8.413 2.618 -10.601 1.00 91.25 95 VAL A C 1
ATOM 744 O O . VAL A 1 95 ? 9.584 2.949 -10.756 1.00 91.25 95 VAL A O 1
ATOM 747 N N . PHE A 1 96 ? 7.927 1.479 -11.095 1.00 87.38 96 PHE A N 1
ATOM 748 C CA . PHE A 1 96 ? 8.734 0.553 -11.885 1.00 87.38 96 PHE A CA 1
ATOM 749 C C . PHE A 1 96 ? 9.240 1.188 -13.186 1.00 87.38 96 PHE A C 1
ATOM 751 O O . PHE A 1 96 ? 10.414 1.040 -13.530 1.00 87.38 96 PHE A O 1
ATOM 758 N N . PHE A 1 97 ? 8.386 1.932 -13.896 1.00 86.75 97 PHE A N 1
ATOM 759 C CA . PHE A 1 97 ? 8.814 2.676 -15.083 1.00 86.75 97 PHE A CA 1
ATOM 760 C C . PHE A 1 97 ? 9.803 3.793 -14.745 1.00 86.75 97 PHE A C 1
ATOM 762 O O . PHE A 1 97 ? 10.735 4.015 -15.511 1.00 86.75 97 PHE A O 1
ATOM 769 N N . ILE A 1 98 ? 9.649 4.458 -13.597 1.00 88.88 98 ILE A N 1
ATOM 770 C CA . ILE A 1 98 ? 10.611 5.461 -13.119 1.00 88.88 98 ILE A CA 1
ATOM 771 C C . ILE A 1 98 ? 11.971 4.818 -12.822 1.00 88.88 98 ILE A C 1
ATOM 773 O O . ILE A 1 98 ? 12.986 5.334 -13.285 1.00 88.88 98 ILE A O 1
ATOM 777 N N . ASP A 1 99 ? 12.005 3.687 -12.105 1.00 87.25 99 ASP A N 1
ATOM 778 C CA . ASP A 1 99 ? 13.243 2.932 -11.852 1.00 87.25 99 ASP A CA 1
ATOM 779 C C . ASP A 1 99 ? 13.925 2.567 -13.179 1.00 87.25 99 ASP A C 1
ATOM 781 O O . ASP A 1 99 ? 15.134 2.743 -13.333 1.00 87.25 99 ASP A O 1
ATOM 785 N N . LYS A 1 100 ? 13.140 2.110 -14.162 1.00 83.69 100 LYS A N 1
ATOM 786 C CA . LYS A 1 100 ? 13.633 1.764 -15.496 1.00 83.69 100 LYS A CA 1
ATOM 787 C C . LYS A 1 100 ? 14.199 2.959 -16.254 1.00 83.69 100 LYS A C 1
ATOM 789 O O . LYS A 1 100 ? 15.319 2.880 -16.740 1.00 83.69 100 LYS A O 1
ATOM 794 N N . LEU A 1 101 ? 13.464 4.065 -16.309 1.00 87.25 101 LEU A N 1
ATOM 795 C CA . LEU A 1 101 ? 13.889 5.292 -16.979 1.00 87.25 101 LEU A CA 1
ATOM 796 C C . LEU A 1 101 ? 15.177 5.859 -16.360 1.00 87.25 101 LEU A C 1
ATOM 798 O O . LEU A 1 101 ? 16.098 6.239 -17.076 1.00 87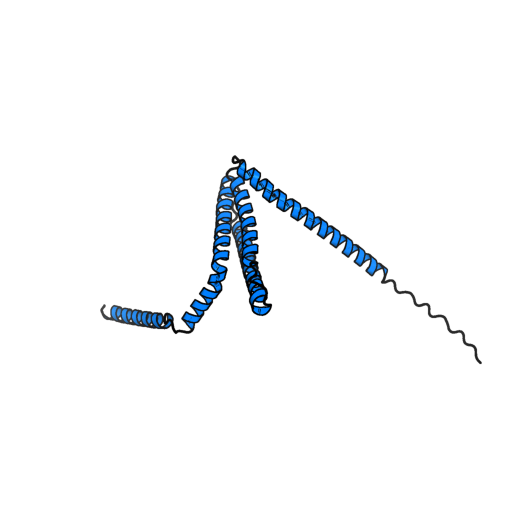.25 101 LEU A O 1
ATOM 802 N N . LEU A 1 102 ? 15.266 5.899 -15.029 1.00 86.19 102 LEU A N 1
ATOM 803 C CA . LEU A 1 102 ? 16.434 6.448 -14.337 1.00 86.19 102 LEU A CA 1
ATOM 804 C C . LEU A 1 102 ? 17.687 5.591 -14.551 1.00 86.19 102 LEU A C 1
ATOM 806 O O . LEU A 1 102 ? 18.772 6.131 -14.758 1.00 86.19 102 LEU A O 1
ATOM 810 N N . VAL A 1 103 ? 17.551 4.268 -14.501 1.00 85.56 103 VAL A N 1
ATOM 811 C CA . VAL A 1 103 ? 18.700 3.361 -14.611 1.00 85.56 103 VAL A CA 1
ATOM 812 C C . VAL A 1 103 ? 19.116 3.153 -16.064 1.00 85.56 103 VAL A C 1
ATOM 814 O O . VAL A 1 103 ? 20.296 3.300 -16.378 1.00 85.56 103 VAL A O 1
ATOM 817 N N . ASP A 1 104 ? 18.165 2.825 -16.940 1.00 81.56 104 ASP A N 1
ATOM 818 C CA . ASP A 1 104 ? 18.469 2.383 -18.303 1.00 81.56 104 ASP A CA 1
ATOM 819 C C . ASP A 1 104 ? 18.720 3.584 -19.243 1.00 81.56 104 ASP A C 1
ATOM 821 O O . ASP A 1 104 ? 19.627 3.516 -20.070 1.00 81.56 104 ASP A O 1
ATOM 825 N N . GLU A 1 105 ? 17.993 4.701 -19.088 1.00 82.69 105 GLU A N 1
ATOM 826 C CA . GLU A 1 105 ? 18.107 5.864 -19.996 1.00 82.69 105 GLU A CA 1
ATOM 827 C C . GLU A 1 105 ? 18.991 6.989 -19.441 1.00 82.69 105 GLU A C 1
ATOM 829 O O . GLU A 1 105 ? 19.690 7.670 -20.189 1.00 82.69 105 GLU A O 1
ATOM 834 N N . LEU A 1 106 ? 18.968 7.209 -18.122 1.00 83.12 106 LEU A N 1
ATOM 835 C CA . LEU A 1 106 ? 19.689 8.317 -17.480 1.00 83.12 106 LEU A CA 1
ATOM 836 C C . LEU A 1 106 ? 20.989 7.881 -16.783 1.00 83.12 106 LEU A C 1
ATOM 838 O O . LEU A 1 106 ? 21.716 8.725 -16.258 1.00 83.12 106 LEU A O 1
ATOM 842 N N . GLY A 1 107 ? 21.304 6.581 -16.793 1.00 83.19 107 GLY A N 1
ATOM 843 C CA . GLY A 1 107 ? 22.571 6.040 -16.296 1.00 83.19 107 GLY A CA 1
ATOM 844 C C . GLY A 1 107 ? 22.772 6.165 -14.784 1.00 83.19 107 GLY A C 1
ATOM 845 O O . GLY A 1 107 ? 23.909 6.095 -14.308 1.00 83.19 107 GLY A O 1
ATOM 846 N N . PHE A 1 108 ? 21.701 6.358 -14.008 1.00 82.62 108 PHE A N 1
ATOM 847 C CA . PHE A 1 108 ? 21.801 6.347 -12.552 1.00 82.62 108 PHE A CA 1
ATOM 848 C C . PHE A 1 108 ? 22.155 4.940 -12.048 1.00 82.62 108 PHE A C 1
ATOM 850 O O . PHE A 1 108 ? 21.741 3.923 -12.608 1.00 82.62 108 PHE A O 1
ATOM 857 N N . ALA A 1 109 ? 22.898 4.871 -10.937 1.00 81.50 109 ALA A N 1
ATOM 858 C CA . ALA A 1 109 ? 23.088 3.614 -10.216 1.00 81.50 109 ALA A CA 1
ATOM 859 C C . ALA A 1 109 ? 21.722 3.007 -9.867 1.00 81.50 109 ALA A C 1
ATOM 861 O O . ALA A 1 109 ? 20.793 3.758 -9.587 1.00 81.50 109 ALA A O 1
ATOM 862 N N . ARG A 1 110 ? 21.600 1.669 -9.866 1.00 77.75 110 ARG A N 1
ATOM 863 C CA . ARG A 1 110 ? 20.325 0.976 -9.613 1.00 77.75 110 ARG A CA 1
ATOM 864 C C . ARG A 1 110 ? 19.616 1.566 -8.389 1.00 77.75 110 ARG A C 1
ATOM 866 O O . ARG A 1 110 ? 20.062 1.373 -7.258 1.00 77.75 110 ARG A O 1
ATOM 873 N N . LEU A 1 111 ? 18.511 2.262 -8.642 1.00 76.31 111 LEU A N 1
ATOM 874 C CA . LEU A 1 111 ? 17.638 2.802 -7.610 1.00 76.31 111 LEU A CA 1
ATOM 875 C C . LEU A 1 111 ? 16.589 1.748 -7.254 1.00 76.31 111 LEU A C 1
ATOM 877 O O . LEU A 1 111 ? 16.209 0.910 -8.069 1.00 76.31 111 LEU A O 1
ATOM 881 N N . TYR A 1 112 ? 16.189 1.750 -5.988 1.00 84.81 112 TYR A N 1
ATOM 882 C CA . TYR A 1 112 ? 15.266 0.771 -5.424 1.00 84.81 112 TYR A CA 1
ATOM 883 C C . TYR A 1 112 ? 13.941 1.443 -5.045 1.00 84.81 112 TYR A C 1
ATOM 885 O O . TYR A 1 112 ? 13.396 1.165 -3.971 1.00 84.81 112 TYR A O 1
ATOM 893 N N . PHE A 1 113 ? 13.417 2.343 -5.890 1.00 88.81 113 PHE A N 1
ATOM 894 C CA . PHE A 1 113 ? 12.170 3.041 -5.566 1.00 88.81 113 PHE A CA 1
ATOM 895 C C . PHE A 1 113 ? 11.003 2.065 -5.462 1.00 88.81 113 PHE A C 1
ATOM 897 O O . PHE A 1 113 ? 10.197 2.189 -4.540 1.00 88.81 113 PHE A O 1
ATOM 904 N N . SER A 1 114 ? 10.949 1.042 -6.317 1.00 88.75 114 SER A N 1
ATOM 905 C CA . SER A 1 114 ? 9.920 -0.003 -6.242 1.00 88.75 114 SER A CA 1
ATOM 906 C C . SER A 1 114 ? 9.926 -0.723 -4.887 1.00 88.75 114 SER A C 1
ATOM 908 O O . SER A 1 114 ? 8.865 -0.956 -4.305 1.00 88.75 114 SER A O 1
ATOM 910 N N . ILE A 1 115 ? 11.112 -1.013 -4.332 1.00 89.38 115 ILE A N 1
ATOM 911 C CA . ILE A 1 115 ? 11.252 -1.615 -2.994 1.00 89.38 115 ILE A CA 1
ATOM 912 C C . ILE A 1 115 ? 10.782 -0.633 -1.924 1.00 89.38 115 ILE A C 1
ATOM 914 O O . ILE A 1 115 ? 9.994 -1.001 -1.055 1.00 89.38 115 ILE A O 1
ATOM 918 N N . PHE A 1 116 ? 11.246 0.615 -1.991 1.00 92.06 116 PHE A N 1
ATOM 919 C CA . PHE A 1 116 ? 10.907 1.643 -1.013 1.00 92.06 116 PHE A CA 1
ATOM 920 C C . PHE A 1 116 ? 9.396 1.904 -0.958 1.00 92.06 116 PHE A C 1
ATOM 922 O O . PHE A 1 116 ? 8.800 1.906 0.117 1.00 92.06 116 PHE A O 1
ATOM 929 N N . ILE A 1 117 ? 8.751 2.043 -2.113 1.00 93.69 117 ILE A N 1
ATOM 930 C CA . ILE A 1 117 ? 7.305 2.251 -2.203 1.00 93.69 117 ILE A CA 1
ATOM 931 C C . ILE A 1 117 ? 6.540 1.015 -1.726 1.00 93.69 117 ILE A C 1
ATOM 933 O O . ILE A 1 117 ? 5.590 1.154 -0.957 1.00 93.69 117 ILE A O 1
ATOM 937 N N . THR A 1 118 ? 6.984 -0.193 -2.087 1.00 92.50 118 THR A N 1
ATOM 938 C CA . THR A 1 118 ? 6.387 -1.433 -1.561 1.00 92.50 118 THR A CA 1
ATOM 939 C C . THR A 1 118 ? 6.486 -1.498 -0.037 1.00 92.50 118 THR A C 1
ATOM 941 O O . THR A 1 118 ? 5.529 -1.892 0.631 1.00 92.50 118 THR A O 1
ATOM 944 N N . PHE A 1 119 ? 7.613 -1.073 0.533 1.00 93.44 119 PHE A N 1
ATOM 945 C CA . PHE A 1 119 ? 7.803 -0.999 1.977 1.00 93.44 119 PHE A CA 1
ATOM 946 C C . PHE A 1 119 ? 6.836 -0.001 2.631 1.00 93.44 119 PHE A C 1
ATOM 948 O O . PHE A 1 119 ? 6.196 -0.344 3.624 1.00 93.44 119 PHE A O 1
ATOM 955 N N . LEU A 1 120 ? 6.644 1.187 2.048 1.00 94.00 120 LEU A N 1
ATOM 956 C CA . LEU A 1 120 ? 5.675 2.167 2.556 1.00 94.00 120 LEU A CA 1
ATOM 957 C C . LEU A 1 120 ? 4.232 1.649 2.503 1.00 94.00 120 LEU A C 1
ATOM 959 O O . LEU A 1 120 ? 3.500 1.783 3.486 1.00 94.00 120 LEU A O 1
ATOM 963 N N . ILE A 1 121 ? 3.836 1.015 1.395 1.00 94.44 121 ILE A N 1
ATOM 964 C CA . ILE A 1 121 ? 2.519 0.369 1.275 1.00 94.44 121 ILE A CA 1
ATOM 965 C C . ILE A 1 121 ? 2.372 -0.721 2.342 1.00 94.44 121 ILE A C 1
ATOM 967 O O . ILE A 1 121 ? 1.333 -0.819 2.990 1.00 94.44 121 ILE A O 1
ATOM 971 N N . SER A 1 122 ? 3.431 -1.497 2.582 1.00 94.31 122 SER A N 1
ATOM 972 C CA . SER A 1 122 ? 3.419 -2.564 3.584 1.00 94.31 122 SER A CA 1
ATOM 973 C C . SER A 1 122 ? 3.223 -2.027 5.001 1.00 94.31 122 SER A C 1
ATOM 975 O O . SER A 1 122 ? 2.443 -2.594 5.766 1.00 94.31 122 SER A O 1
ATOM 977 N N . ILE A 1 123 ? 3.878 -0.916 5.352 1.00 93.12 123 ILE A N 1
ATOM 978 C CA . ILE A 1 123 ? 3.670 -0.230 6.635 1.00 93.12 123 ILE A CA 1
ATOM 979 C C . ILE A 1 123 ? 2.214 0.232 6.764 1.00 93.12 123 ILE A C 1
ATOM 981 O O . ILE A 1 123 ? 1.594 0.026 7.809 1.00 93.12 123 ILE A O 1
ATOM 985 N N . TYR A 1 124 ? 1.664 0.832 5.706 1.00 92.62 124 TYR A N 1
ATOM 986 C CA . TYR A 1 124 ? 0.287 1.322 5.699 1.00 92.62 124 TYR A CA 1
ATOM 987 C C . TYR A 1 124 ? -0.730 0.190 5.908 1.00 92.62 124 TYR A C 1
ATOM 989 O O . TYR A 1 124 ? -1.577 0.280 6.798 1.00 92.62 124 TYR A O 1
ATOM 997 N N . GLU A 1 125 ? -0.612 -0.907 5.157 1.00 94.25 125 GLU A N 1
ATOM 998 C CA . GLU A 1 125 ? -1.505 -2.061 5.310 1.00 94.25 125 GLU A CA 1
ATOM 999 C C . GLU A 1 125 ? -1.325 -2.753 6.666 1.00 94.25 125 GLU A C 1
ATOM 1001 O O . GLU A 1 125 ? -2.304 -3.138 7.300 1.00 94.25 125 GLU A O 1
ATOM 1006 N N . THR A 1 126 ? -0.096 -2.822 7.183 1.00 92.94 126 THR A N 1
ATOM 1007 C CA . THR A 1 126 ? 0.154 -3.352 8.532 1.00 92.94 126 THR A CA 1
ATOM 1008 C C . THR A 1 126 ? -0.574 -2.525 9.595 1.00 92.94 126 THR A C 1
ATOM 1010 O O . THR A 1 126 ? -1.211 -3.093 10.482 1.00 92.94 126 THR A O 1
ATOM 1013 N N . SER A 1 127 ? -0.551 -1.191 9.492 1.00 92.94 127 SER A N 1
ATOM 1014 C CA . SER A 1 127 ? -1.318 -0.315 10.390 1.00 92.94 127 SER A CA 1
ATOM 1015 C C . SER A 1 127 ? -2.826 -0.583 10.315 1.00 92.94 127 SER A C 1
ATOM 1017 O O . SER A 1 127 ? -3.492 -0.586 11.352 1.00 92.94 127 SER A O 1
ATOM 1019 N N . SER A 1 128 ? -3.362 -0.818 9.113 1.00 92.38 128 SER A N 1
ATOM 1020 C CA . SER A 1 128 ? -4.780 -1.149 8.897 1.00 92.38 128 SER A CA 1
ATOM 1021 C C . SER A 1 128 ? -5.155 -2.481 9.565 1.00 92.38 128 SER A C 1
ATOM 1023 O O . SER A 1 128 ? -6.120 -2.555 10.333 1.00 92.38 128 SER A O 1
ATOM 1025 N N . VAL A 1 129 ? -4.313 -3.506 9.390 1.00 94.31 129 VAL A N 1
ATOM 1026 C CA . VAL A 1 129 ? -4.462 -4.810 10.054 1.00 94.31 129 VAL A CA 1
ATOM 1027 C C . VAL A 1 129 ? -4.450 -4.656 11.576 1.00 94.31 129 VAL A C 1
ATOM 1029 O O . VAL A 1 129 ? -5.312 -5.214 12.253 1.00 94.31 129 VAL A O 1
ATOM 1032 N N . ILE A 1 130 ? -3.518 -3.877 12.132 1.00 94.06 130 ILE A N 1
ATOM 1033 C CA . ILE A 1 130 ? -3.418 -3.648 13.584 1.00 94.06 130 ILE A CA 1
ATOM 1034 C C . ILE A 1 130 ? -4.681 -2.979 14.130 1.00 94.06 130 ILE A C 1
ATOM 1036 O O . ILE A 1 130 ? -5.160 -3.369 15.197 1.00 94.06 130 ILE A O 1
ATOM 1040 N N . GLU A 1 131 ? -5.250 -2.007 13.413 1.00 92.44 131 GLU A N 1
ATOM 1041 C CA . GLU A 1 131 ? -6.512 -1.377 13.810 1.00 92.44 131 GLU A CA 1
ATOM 1042 C C . GLU A 1 131 ? -7.648 -2.406 13.892 1.00 92.44 131 GLU A C 1
ATOM 1044 O O . GLU A 1 131 ? -8.381 -2.455 14.886 1.00 92.44 131 GLU A O 1
ATOM 1049 N N . ASN A 1 132 ? -7.769 -3.265 12.878 1.00 93.75 132 ASN A N 1
ATOM 1050 C CA . ASN A 1 132 ? -8.778 -4.320 12.853 1.00 93.75 132 ASN A CA 1
ATOM 1051 C C . ASN A 1 132 ? -8.534 -5.366 13.951 1.00 93.75 132 ASN A C 1
ATOM 1053 O O . ASN A 1 132 ? -9.469 -5.769 14.645 1.00 93.75 132 ASN A O 1
ATOM 1057 N N . MET A 1 133 ? -7.280 -5.752 14.189 1.00 92.88 133 MET A N 1
ATOM 1058 C CA . MET A 1 133 ? -6.913 -6.658 15.279 1.00 92.88 133 MET A CA 1
ATOM 1059 C C . MET A 1 133 ? -7.237 -6.075 16.654 1.00 92.88 133 MET A C 1
ATOM 1061 O O . MET A 1 133 ? -7.740 -6.805 17.505 1.00 92.88 133 MET A O 1
ATOM 1065 N N . TYR A 1 134 ? -7.006 -4.779 16.875 1.00 93.62 134 TYR A N 1
ATOM 1066 C CA . TYR A 1 134 ? -7.342 -4.117 18.136 1.00 93.62 134 TYR A CA 1
ATOM 1067 C C . TYR A 1 134 ? -8.857 -4.097 18.389 1.00 93.62 134 TYR A C 1
ATOM 1069 O O . TYR A 1 134 ? -9.289 -4.348 19.512 1.00 93.62 134 TYR A O 1
ATOM 1077 N N . LYS A 1 135 ? -9.681 -3.902 17.347 1.00 91.25 135 LYS A N 1
ATOM 1078 C CA . LYS A 1 135 ? -11.148 -4.055 17.452 1.00 91.25 135 LYS A CA 1
ATOM 1079 C C . LYS A 1 135 ? -11.539 -5.478 17.871 1.00 91.25 135 LYS A C 1
ATOM 1081 O O . LYS A 1 135 ? -12.465 -5.663 18.659 1.00 91.25 135 LYS A O 1
ATOM 1086 N N . ILE A 1 136 ? -10.820 -6.492 17.379 1.00 92.06 136 ILE A N 1
ATOM 1087 C CA . ILE A 1 136 ? -11.074 -7.896 17.733 1.00 92.06 136 ILE A CA 1
ATOM 1088 C C . ILE A 1 136 ? -10.574 -8.224 19.144 1.00 92.06 136 ILE A C 1
ATOM 1090 O O . ILE A 1 136 ? -11.275 -8.913 19.878 1.00 92.06 136 ILE A O 1
ATOM 1094 N N . ARG A 1 137 ? -9.383 -7.783 19.547 1.00 91.56 137 ARG A N 1
ATOM 1095 C CA . ARG A 1 137 ? -8.779 -8.078 20.858 1.00 91.56 137 ARG A CA 1
ATOM 1096 C C . ARG A 1 137 ? -8.224 -6.807 21.507 1.00 91.56 137 ARG A C 1
ATOM 1098 O O . ARG A 1 137 ? -7.011 -6.581 21.478 1.00 91.56 137 ARG A O 1
ATOM 1105 N N . PRO A 1 138 ? -9.097 -5.976 22.101 1.00 89.75 138 PRO A N 1
ATOM 1106 C CA . PRO A 1 138 ? -8.672 -4.741 22.757 1.00 89.75 138 PRO A CA 1
ATOM 1107 C C . PRO A 1 138 ? -7.905 -4.995 24.064 1.00 89.75 138 PRO A C 1
ATOM 1109 O O . PRO A 1 138 ? -7.257 -4.088 24.580 1.00 89.75 138 PRO A O 1
ATOM 1112 N N . ASP A 1 139 ? -7.962 -6.221 24.589 1.00 92.06 139 ASP A N 1
ATOM 1113 C CA . ASP A 1 139 ? -7.298 -6.687 25.807 1.00 92.06 139 ASP A CA 1
ATOM 1114 C C . ASP A 1 139 ? -5.767 -6.781 25.688 1.00 92.06 139 ASP A C 1
ATOM 1116 O O . ASP A 1 139 ? -5.079 -6.862 26.703 1.00 92.06 139 ASP A O 1
ATOM 1120 N N . ILE A 1 140 ? -5.214 -6.739 24.471 1.00 92.75 140 ILE A N 1
ATOM 1121 C CA . ILE A 1 140 ? -3.774 -6.876 24.237 1.00 92.75 140 ILE A CA 1
ATOM 1122 C C . ILE A 1 140 ? -3.094 -5.491 24.278 1.00 92.75 140 ILE A C 1
ATOM 1124 O O . ILE A 1 140 ? -3.237 -4.712 23.329 1.00 92.75 140 ILE A O 1
ATOM 1128 N N . PRO A 1 141 ? -2.273 -5.181 25.304 1.00 88.75 141 PRO A N 1
ATOM 1129 C CA . PRO A 1 141 ? -1.655 -3.858 25.465 1.00 88.75 141 PRO A CA 1
ATOM 1130 C C . PRO A 1 141 ? -0.610 -3.537 24.386 1.00 88.75 141 PRO A C 1
ATOM 1132 O O . PRO A 1 141 ? -0.362 -2.377 24.071 1.00 88.75 141 PRO A O 1
ATOM 1135 N N . PHE A 1 142 ? -0.011 -4.558 23.772 1.00 92.12 142 PHE A N 1
ATOM 1136 C CA . PHE A 1 142 ? 0.903 -4.364 22.647 1.00 92.12 142 PHE A CA 1
ATOM 1137 C C . PHE A 1 142 ? 0.199 -3.735 21.431 1.00 92.12 142 PHE A C 1
ATOM 1139 O O . PHE A 1 142 ? 0.758 -2.845 20.791 1.00 92.12 142 PHE A O 1
ATOM 1146 N N . LEU A 1 143 ? -1.045 -4.143 21.139 1.00 90.81 143 LEU A N 1
ATOM 1147 C CA . LEU A 1 143 ? -1.808 -3.615 20.003 1.00 90.81 143 LEU A CA 1
ATOM 1148 C C . LEU A 1 143 ? -2.198 -2.151 20.216 1.00 90.81 143 LEU A C 1
ATOM 1150 O O . LEU A 1 143 ? -2.113 -1.364 19.276 1.00 90.81 143 LEU A O 1
ATOM 1154 N N . SER A 1 144 ? -2.577 -1.765 21.439 1.00 90.69 144 SER A N 1
ATOM 1155 C CA . SER A 1 144 ? -2.892 -0.364 21.749 1.00 90.69 144 SER A CA 1
ATOM 1156 C C . SER A 1 144 ? -1.651 0.529 21.670 1.00 90.69 144 SER A C 1
ATOM 1158 O O . SER A 1 144 ? -1.721 1.619 21.097 1.00 90.69 144 SER A O 1
ATOM 1160 N N . GLY A 1 145 ? -0.503 0.050 22.164 1.00 90.69 145 GLY A N 1
ATOM 1161 C CA . GLY A 1 145 ? 0.777 0.743 22.031 1.00 90.69 145 GLY A CA 1
ATOM 1162 C C . GLY A 1 145 ? 1.151 0.965 20.565 1.00 90.69 145 GLY A C 1
ATOM 1163 O O . GLY A 1 145 ? 1.409 2.097 20.156 1.00 90.69 145 GLY A O 1
ATOM 1164 N N . LEU A 1 146 ? 1.086 -0.087 19.747 1.00 91.56 146 LEU A N 1
ATOM 1165 C CA . LEU A 1 146 ? 1.422 -0.016 18.326 1.00 91.56 146 LEU A CA 1
ATOM 1166 C C . LEU A 1 146 ? 0.451 0.886 17.542 1.00 91.56 146 LEU A C 1
ATOM 1168 O O . LEU A 1 146 ? 0.885 1.733 16.760 1.00 91.56 146 LEU A O 1
ATOM 1172 N N . LEU A 1 147 ? -0.853 0.789 17.818 1.00 91.56 147 LEU A N 1
ATOM 1173 C CA . LEU A 1 147 ? -1.875 1.658 17.229 1.00 91.56 147 LEU A CA 1
ATOM 1174 C C . LEU A 1 147 ? -1.644 3.139 17.571 1.00 91.56 147 LEU A C 1
ATOM 1176 O O . LEU A 1 147 ? -1.849 4.004 16.719 1.00 91.56 147 LEU A O 1
ATOM 1180 N N . SER A 1 148 ? -1.197 3.443 18.795 1.00 91.88 148 SER A N 1
ATOM 1181 C CA . SER A 1 148 ? -0.911 4.822 19.214 1.00 91.88 148 SER A CA 1
ATOM 1182 C C . SER A 1 148 ? 0.267 5.439 18.451 1.00 91.88 148 SER A C 1
ATOM 1184 O O . SER A 1 148 ? 0.217 6.619 18.099 1.00 91.88 148 SER A O 1
ATOM 1186 N N . ILE A 1 149 ? 1.286 4.638 18.123 1.00 91.25 149 ILE A N 1
ATOM 1187 C CA . ILE A 1 149 ? 2.442 5.070 17.326 1.00 91.25 149 ILE A CA 1
ATOM 1188 C C . ILE A 1 149 ? 1.992 5.396 15.902 1.00 91.25 149 ILE A C 1
ATOM 1190 O O . ILE A 1 149 ? 2.260 6.494 15.410 1.00 91.25 149 ILE A O 1
ATOM 1194 N N . PHE A 1 150 ? 1.252 4.481 15.267 1.00 89.69 150 PHE A N 1
ATOM 1195 C CA . PHE A 1 150 ? 0.765 4.671 13.901 1.00 89.69 150 PHE A CA 1
ATOM 1196 C C . PHE A 1 150 ? -0.177 5.874 13.774 1.00 89.69 150 PHE A C 1
ATOM 1198 O O . PHE A 1 150 ? 0.021 6.718 12.896 1.00 89.69 150 PHE A O 1
ATOM 1205 N N . LYS A 1 151 ? -1.144 6.022 14.691 1.00 88.69 151 LYS A N 1
ATOM 1206 C CA . LYS A 1 151 ? -2.031 7.197 14.720 1.00 88.69 151 LYS A CA 1
ATOM 1207 C C . LYS A 1 151 ? -1.263 8.487 14.999 1.00 88.69 151 LYS A C 1
ATOM 1209 O O . LYS A 1 151 ? -1.454 9.475 14.298 1.00 88.69 151 LYS A O 1
ATOM 1214 N N . GLY A 1 152 ? -0.335 8.467 15.956 1.00 89.31 152 GLY A N 1
ATOM 1215 C CA . GLY A 1 152 ? 0.484 9.629 16.295 1.00 89.31 152 GLY A CA 1
ATOM 1216 C C . GLY A 1 152 ? 1.366 10.113 15.139 1.00 89.31 152 GLY A C 1
ATOM 1217 O O . GLY A 1 152 ? 1.548 11.321 14.973 1.00 89.31 152 GLY A O 1
ATOM 1218 N N . MET A 1 153 ? 1.894 9.201 14.317 1.00 86.06 153 MET A N 1
ATOM 1219 C CA . MET A 1 153 ? 2.619 9.553 13.091 1.00 86.06 153 MET A CA 1
ATOM 1220 C C . MET A 1 153 ? 1.690 10.176 12.042 1.00 86.06 153 MET A C 1
ATOM 1222 O O . MET A 1 153 ? 2.022 11.228 11.488 1.00 86.06 153 MET A O 1
ATOM 1226 N N . GLY A 1 154 ? 0.521 9.570 11.810 1.00 83.25 154 GLY A N 1
ATOM 1227 C CA . GLY A 1 154 ? -0.475 10.069 10.858 1.00 83.25 154 GLY A CA 1
ATOM 1228 C C . GLY A 1 154 ? -0.987 11.468 11.208 1.00 83.25 154 GLY A C 1
ATOM 1229 O O . GLY A 1 154 ? -0.969 12.366 10.365 1.00 83.25 154 GLY A O 1
ATOM 1230 N N . ASP A 1 155 ? -1.352 11.692 12.471 1.00 89.62 155 ASP A N 1
ATOM 1231 C CA . ASP A 1 155 ? -1.891 12.972 12.941 1.00 89.62 155 ASP A CA 1
ATOM 1232 C C . ASP A 1 155 ? -0.869 14.110 12.838 1.00 89.62 155 ASP A C 1
ATOM 1234 O O . ASP A 1 155 ? -1.216 15.238 12.476 1.00 89.62 155 ASP A O 1
ATOM 1238 N N . LYS A 1 156 ? 0.408 13.834 13.139 1.00 91.56 156 LYS A N 1
ATOM 1239 C CA . LYS A 1 156 ? 1.490 14.818 12.982 1.00 91.56 156 LYS A CA 1
ATOM 1240 C C . LYS A 1 156 ? 1.681 15.194 11.514 1.00 91.56 156 LYS A C 1
ATOM 1242 O O . LYS A 1 156 ? 1.736 16.383 11.206 1.00 91.56 156 LYS A O 1
ATOM 1247 N N . ALA A 1 157 ? 1.726 14.205 10.620 1.00 87.19 157 ALA A N 1
ATOM 1248 C CA . ALA A 1 157 ? 1.858 14.443 9.185 1.00 87.19 157 ALA A CA 1
ATOM 1249 C C . ALA A 1 157 ? 0.677 15.262 8.633 1.00 87.19 157 ALA A C 1
ATOM 1251 O O . ALA A 1 157 ? 0.890 16.251 7.930 1.00 87.19 157 ALA A O 1
ATOM 1252 N N . LEU A 1 158 ? -0.558 14.920 9.016 1.00 90.62 158 LEU A N 1
ATOM 1253 C CA . LEU A 1 158 ? -1.765 15.652 8.619 1.00 90.62 158 LEU A CA 1
ATOM 1254 C C . LEU A 1 158 ? -1.767 17.100 9.111 1.00 90.62 158 LEU A C 1
ATOM 1256 O O . LEU A 1 158 ? -2.058 18.005 8.330 1.00 90.62 158 LEU A O 1
ATOM 1260 N N . LYS A 1 159 ? -1.408 17.345 10.378 1.00 93.50 159 LYS A N 1
ATOM 1261 C CA . LYS A 1 159 ? -1.315 18.712 10.922 1.00 93.50 159 LYS A CA 1
ATOM 1262 C C . LYS A 1 159 ? -0.280 19.551 10.175 1.00 93.50 159 LYS A C 1
ATOM 1264 O O . LYS A 1 159 ? -0.545 20.712 9.875 1.00 93.50 159 LYS A O 1
ATOM 1269 N N . SER A 1 160 ? 0.873 18.971 9.845 1.00 93.75 160 SER A N 1
ATOM 1270 C CA . SER A 1 160 ? 1.905 19.657 9.063 1.00 93.75 160 SER A CA 1
ATOM 1271 C C . SER A 1 160 ? 1.463 19.957 7.629 1.00 93.75 160 SER A C 1
ATOM 1273 O O . SER A 1 160 ? 1.752 21.046 7.137 1.00 93.75 160 SER A O 1
ATOM 1275 N N . MET A 1 161 ? 0.758 19.033 6.966 1.00 90.94 161 MET A N 1
ATOM 1276 C CA . MET A 1 161 ? 0.218 19.270 5.622 1.00 90.94 161 MET A CA 1
ATOM 1277 C C . MET A 1 161 ? -0.860 20.349 5.633 1.00 90.94 161 MET A C 1
ATOM 1279 O O . MET A 1 161 ? -0.760 21.293 4.859 1.00 90.94 161 MET A O 1
ATOM 1283 N N . LYS A 1 162 ? -1.828 20.261 6.554 1.00 93.56 162 LYS A N 1
ATOM 1284 C CA . LYS A 1 162 ? -2.903 21.252 6.676 1.00 93.56 162 LYS A CA 1
ATOM 1285 C C . LYS A 1 162 ? -2.345 22.657 6.890 1.00 93.56 162 LYS A C 1
ATOM 1287 O O . LYS A 1 162 ? -2.716 23.568 6.167 1.00 93.56 162 LYS A O 1
ATOM 1292 N N . LYS A 1 163 ? -1.364 22.799 7.788 1.00 95.56 163 LYS A N 1
ATOM 1293 C CA . LYS A 1 163 ? -0.678 24.075 8.019 1.00 95.56 163 LYS A CA 1
ATOM 1294 C C . LYS A 1 163 ? -0.062 24.650 6.736 1.00 95.56 163 LYS A C 1
ATOM 1296 O O . LYS A 1 163 ? -0.228 25.829 6.464 1.00 95.56 163 LYS A O 1
ATOM 1301 N N . ARG A 1 164 ? 0.634 23.828 5.942 1.00 94.06 164 ARG A N 1
ATOM 1302 C CA . ARG A 1 164 ? 1.225 24.273 4.666 1.00 94.06 164 ARG A CA 1
ATOM 1303 C C . ARG A 1 164 ? 0.162 24.640 3.634 1.00 94.06 164 ARG A C 1
ATOM 1305 O O . ARG A 1 164 ? 0.365 25.582 2.880 1.00 94.06 164 ARG A O 1
ATOM 1312 N N . THR A 1 165 ? -0.945 23.901 3.579 1.00 95.25 165 THR A N 1
ATOM 1313 C CA . THR A 1 165 ? -2.074 24.228 2.701 1.00 95.25 165 THR A CA 1
ATOM 1314 C C . THR A 1 165 ? -2.679 25.576 3.077 1.00 95.25 165 THR A C 1
ATOM 1316 O O . THR A 1 165 ? -2.840 26.408 2.193 1.00 95.25 165 THR A O 1
ATOM 1319 N N . ASP A 1 166 ? -2.934 25.816 4.364 1.00 95.31 166 ASP A N 1
ATOM 1320 C CA . ASP A 1 166 ? -3.474 27.087 4.859 1.00 95.31 166 ASP A CA 1
ATOM 1321 C C . ASP A 1 166 ? -2.514 28.253 4.527 1.00 95.31 166 ASP A C 1
ATOM 1323 O O . ASP A 1 166 ? -2.936 29.265 3.976 1.00 95.31 166 ASP A O 1
ATOM 1327 N N . GLU A 1 167 ? -1.200 28.073 4.725 1.00 95.88 167 GLU A N 1
ATOM 1328 C CA . GLU A 1 167 ? -0.176 29.062 4.335 1.00 95.88 167 GLU A CA 1
ATOM 1329 C C . GLU A 1 167 ? -0.165 29.367 2.824 1.00 95.88 167 GLU A C 1
ATOM 1331 O O . GLU A 1 167 ? 0.088 30.503 2.418 1.00 95.88 167 GLU A O 1
ATOM 1336 N N . ILE A 1 168 ? -0.396 28.361 1.973 1.00 95.06 168 ILE A N 1
ATOM 1337 C CA . ILE A 1 168 ? -0.463 28.546 0.516 1.00 95.06 168 ILE A CA 1
ATOM 1338 C C . ILE A 1 168 ? -1.743 29.290 0.132 1.00 95.06 168 ILE A C 1
ATOM 1340 O O . ILE A 1 168 ? -1.677 30.209 -0.682 1.00 95.06 168 ILE A O 1
ATOM 1344 N N . VAL A 1 169 ? -2.886 28.925 0.716 1.00 95.81 169 VAL A N 1
ATOM 1345 C CA . VAL A 1 169 ? -4.175 29.587 0.459 1.00 95.81 169 VAL A CA 1
ATOM 1346 C C . VAL A 1 169 ? -4.109 31.065 0.845 1.00 95.81 169 VAL A C 1
ATOM 1348 O O . VAL A 1 169 ? -4.521 31.915 0.055 1.00 95.81 169 VAL A O 1
ATOM 1351 N N . ASP A 1 170 ? -3.511 31.389 1.992 1.00 95.56 170 ASP A N 1
ATOM 1352 C CA . ASP A 1 170 ? -3.314 32.778 2.420 1.00 95.56 170 ASP A CA 1
ATOM 1353 C C . ASP A 1 170 ? -2.454 33.564 1.420 1.00 95.56 170 ASP A C 1
ATOM 1355 O O . ASP A 1 170 ? -2.808 34.678 1.031 1.00 95.56 170 ASP A O 1
ATOM 1359 N N . ARG A 1 171 ? -1.349 32.974 0.943 1.00 94.75 171 ARG A N 1
ATOM 1360 C CA . ARG A 1 171 ? -0.481 33.608 -0.065 1.00 94.75 171 ARG A CA 1
ATOM 1361 C C . ARG A 1 171 ? -1.201 33.836 -1.393 1.00 94.75 171 ARG A C 1
ATOM 1363 O O . ARG A 1 171 ? -1.032 34.896 -1.985 1.00 94.75 171 ARG A O 1
ATOM 1370 N N . VAL A 1 172 ? -1.989 32.867 -1.861 1.00 92.44 172 VAL A N 1
ATOM 1371 C CA . VAL A 1 172 ? -2.767 33.003 -3.106 1.00 92.44 172 VAL A CA 1
ATOM 1372 C C . VAL A 1 172 ? -3.817 34.105 -2.962 1.00 92.44 172 VAL A C 1
ATOM 1374 O O . VAL A 1 172 ? -3.912 34.965 -3.831 1.00 92.44 172 VAL A O 1
ATOM 1377 N N . THR A 1 173 ? -4.517 34.155 -1.829 1.00 93.94 173 THR A N 1
ATOM 1378 C CA . THR A 1 173 ? -5.529 35.188 -1.550 1.00 93.94 173 THR A CA 1
ATOM 1379 C C . THR A 1 173 ? -4.913 36.592 -1.527 1.00 93.94 173 THR A C 1
ATOM 1381 O O . THR A 1 173 ? -5.487 37.541 -2.059 1.00 93.94 173 THR A O 1
ATOM 1384 N N . GLN A 1 174 ? -3.712 36.740 -0.955 1.00 93.31 174 GLN A N 1
ATOM 1385 C CA . GLN A 1 174 ? -2.976 38.009 -0.975 1.00 93.31 174 GLN A CA 1
ATOM 1386 C C . GLN A 1 174 ? -2.581 38.432 -2.396 1.00 93.31 174 GLN A C 1
ATOM 1388 O O . GLN A 1 174 ? -2.682 39.612 -2.725 1.00 93.31 174 GLN A O 1
ATOM 1393 N N . LEU A 1 175 ? -2.162 37.488 -3.244 1.0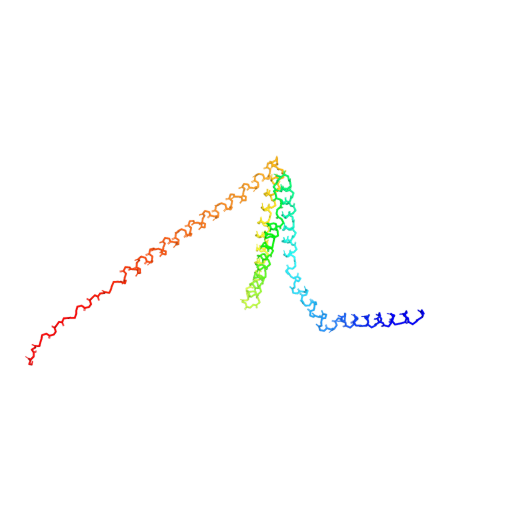0 90.31 175 LEU A N 1
ATOM 1394 C CA . LEU A 1 175 ? -1.828 37.773 -4.641 1.00 90.31 175 LEU A CA 1
ATOM 1395 C C . LEU A 1 175 ? -3.061 38.214 -5.437 1.00 90.31 175 LEU A C 1
ATOM 1397 O O . LEU A 1 175 ? -2.991 39.221 -6.136 1.00 90.31 175 LEU A O 1
ATOM 1401 N N . GLU A 1 176 ? -4.196 37.528 -5.281 1.00 88.75 176 GLU A N 1
ATOM 1402 C CA . GLU A 1 176 ? -5.457 37.905 -5.937 1.00 88.75 176 GLU A CA 1
ATOM 1403 C C . GLU A 1 176 ? -5.919 39.315 -5.537 1.00 88.75 176 GLU A C 1
ATOM 1405 O O . GLU A 1 176 ? -6.377 40.084 -6.388 1.00 88.75 176 GLU A O 1
ATOM 1410 N N . ALA A 1 177 ? -5.753 39.689 -4.265 1.00 87.31 177 ALA A N 1
ATOM 1411 C CA . ALA A 1 177 ? -6.081 41.028 -3.780 1.00 87.31 177 ALA A CA 1
ATOM 1412 C C . ALA A 1 177 ? -5.176 42.116 -4.389 1.00 87.31 177 ALA A C 1
ATOM 1414 O O . ALA A 1 177 ? -5.672 43.179 -4.757 1.00 87.31 177 ALA A O 1
ATOM 1415 N N . ILE A 1 178 ? -3.873 41.848 -4.539 1.00 85.50 178 ILE A N 1
ATOM 1416 C CA . ILE A 1 178 ? -2.921 42.777 -5.174 1.00 85.50 178 ILE A CA 1
ATOM 1417 C C . ILE A 1 178 ? -3.243 42.938 -6.664 1.00 85.50 178 ILE A C 1
ATOM 1419 O O . ILE A 1 178 ? -3.356 44.062 -7.145 1.00 85.50 178 ILE A O 1
ATOM 1423 N N . THR A 1 179 ? -3.475 41.837 -7.387 1.00 78.81 179 THR A N 1
ATOM 1424 C CA . THR A 1 179 ? -3.831 41.888 -8.815 1.00 78.81 179 THR A CA 1
ATOM 1425 C C . THR A 1 179 ? -5.166 42.598 -9.048 1.00 78.81 179 THR A C 1
ATOM 1427 O O . THR A 1 179 ? -5.311 43.322 -10.027 1.00 78.81 179 THR A O 1
ATOM 1430 N N . SER A 1 180 ? -6.130 42.456 -8.133 1.00 74.75 180 SER A N 1
ATOM 1431 C CA . SER A 1 180 ? -7.415 43.168 -8.212 1.00 74.75 180 SER A CA 1
ATOM 1432 C C . SER A 1 180 ? -7.294 44.668 -7.907 1.00 74.75 180 SER A C 1
ATOM 1434 O O . SER A 1 180 ? -8.127 45.444 -8.363 1.00 74.75 180 SER A O 1
ATOM 1436 N N . ALA A 1 181 ? -6.270 45.084 -7.153 1.00 67.38 181 ALA A N 1
ATOM 1437 C CA . ALA A 1 181 ? -6.006 46.488 -6.835 1.00 67.38 181 ALA A CA 1
ATOM 1438 C C . ALA A 1 181 ? -5.207 47.220 -7.931 1.00 67.38 181 ALA A C 1
ATOM 1440 O O . ALA A 1 181 ? -5.319 48.436 -8.050 1.00 67.38 181 ALA A O 1
ATOM 1441 N N . GLU A 1 182 ? -4.425 46.499 -8.740 1.00 60.62 182 GLU A N 1
ATOM 1442 C CA . GLU A 1 182 ? -3.610 47.073 -9.824 1.00 60.62 182 GLU A CA 1
ATOM 1443 C C . GLU A 1 182 ? -4.414 47.309 -11.124 1.00 60.62 182 GLU A C 1
ATOM 1445 O O . GLU A 1 182 ? -4.004 48.089 -11.979 1.00 60.62 182 GLU A O 1
ATOM 1450 N N . VAL A 1 183 ? -5.615 46.724 -11.254 1.00 57.50 183 VAL A N 1
ATOM 1451 C CA . VAL A 1 183 ? -6.568 47.007 -12.349 1.00 57.50 183 VAL A CA 1
ATOM 1452 C C . VAL A 1 183 ? -7.503 48.164 -11.961 1.00 57.50 183 VAL A C 1
ATOM 1454 O O . VAL A 1 183 ? -8.722 48.016 -11.890 1.00 57.50 183 VAL A O 1
ATOM 1457 N N . VAL A 1 184 ? -6.941 49.343 -11.704 1.00 54.47 184 VAL A N 1
ATOM 1458 C CA . VAL A 1 184 ? -7.684 50.611 -11.782 1.00 54.47 184 VAL A CA 1
ATOM 1459 C C . VAL A 1 184 ? -7.144 51.335 -13.013 1.00 54.47 184 VAL A C 1
ATOM 1461 O O . VAL A 1 184 ? -5.950 51.627 -13.040 1.00 54.47 184 VAL A O 1
ATOM 1464 N N . PRO A 1 185 ? -7.952 51.586 -14.062 1.00 50.75 185 PRO A N 1
ATOM 1465 C CA . PRO A 1 185 ? -7.460 52.302 -15.225 1.00 50.75 185 PRO A CA 1
ATOM 1466 C C . PRO A 1 185 ? -7.108 53.720 -14.782 1.00 50.75 185 PRO A C 1
ATOM 1468 O O . PRO A 1 185 ? -7.972 54.482 -14.352 1.00 50.75 185 PRO A O 1
ATOM 1471 N N . GLU A 1 186 ? -5.825 54.049 -14.858 1.00 51.12 186 GLU A N 1
ATOM 1472 C CA . GLU A 1 186 ? -5.338 55.414 -14.772 1.00 51.12 186 GLU A CA 1
ATOM 1473 C C . GLU A 1 186 ? -6.046 56.198 -15.890 1.00 51.12 186 GLU A C 1
ATOM 1475 O O . GLU A 1 186 ? -5.794 55.976 -17.076 1.00 51.12 186 GLU A O 1
ATOM 1480 N N . GLU A 1 187 ? -7.027 57.034 -15.531 1.00 51.34 187 GLU A N 1
ATOM 1481 C CA . GLU A 1 187 ? -7.630 57.989 -16.459 1.00 51.34 187 GLU A CA 1
ATOM 1482 C C . GLU A 1 187 ? -6.501 58.886 -16.972 1.00 51.34 187 GLU A C 1
ATOM 1484 O O . GLU A 1 187 ? -6.042 59.811 -16.299 1.00 51.34 187 GLU A O 1
ATOM 1489 N N . VAL A 1 188 ? -6.016 58.572 -18.174 1.00 55.94 188 VAL A N 1
ATOM 1490 C CA . VAL A 1 188 ? -5.063 59.393 -18.912 1.00 55.94 188 VAL A CA 1
ATOM 1491 C C . VAL A 1 188 ? -5.751 60.722 -19.207 1.00 55.94 188 VAL A C 1
ATOM 1493 O O . VAL A 1 188 ? -6.495 60.868 -20.176 1.00 55.94 188 VAL A O 1
ATOM 1496 N N . SER A 1 189 ? -5.516 61.703 -18.340 1.00 51.22 189 SER A N 1
ATOM 1497 C CA . SER A 1 189 ? -5.857 63.098 -18.592 1.00 51.22 189 SER A CA 1
ATOM 1498 C C . SER A 1 189 ? -4.984 63.603 -19.741 1.00 51.22 189 SER A C 1
ATOM 1500 O O . SER A 1 189 ? -3.796 63.870 -19.584 1.00 51.22 189 SER A O 1
ATOM 1502 N N . ILE A 1 190 ? -5.562 63.682 -20.939 1.00 50.00 190 ILE A N 1
ATOM 1503 C CA . ILE A 1 190 ? -4.902 64.276 -22.104 1.00 50.00 190 ILE A CA 1
ATOM 1504 C C . ILE A 1 190 ? -4.920 65.801 -21.906 1.00 50.00 190 ILE A C 1
ATOM 1506 O O . ILE A 1 190 ? -6.008 66.383 -21.877 1.00 50.00 190 ILE A O 1
ATOM 1510 N N . PRO A 1 191 ? -3.767 66.482 -21.769 1.00 46.38 191 PRO A N 1
ATOM 1511 C CA . PRO A 1 191 ? -3.750 67.931 -21.663 1.00 46.38 191 PRO A CA 1
ATOM 1512 C C . PRO A 1 191 ? -4.133 68.553 -23.011 1.00 46.38 191 PRO A C 1
ATOM 1514 O O . PRO A 1 191 ? -3.592 68.207 -24.063 1.00 46.38 191 PRO A O 1
ATOM 1517 N N . SER A 1 192 ? -5.089 69.480 -22.969 1.00 52.91 192 SER A N 1
ATOM 1518 C CA . SER A 1 192 ? -5.531 70.275 -24.112 1.00 52.91 192 SER A CA 1
ATOM 1519 C C . SER A 1 192 ? -4.363 71.081 -24.680 1.00 52.91 192 SER A C 1
ATOM 1521 O O . SER A 1 192 ? -3.825 71.956 -24.001 1.00 52.91 192 SER A O 1
ATOM 1523 N N . ILE A 1 193 ? -3.990 70.814 -25.930 1.00 48.81 193 ILE A N 1
ATOM 1524 C CA . ILE A 1 193 ? -3.005 71.616 -26.657 1.00 48.81 193 ILE A CA 1
ATOM 1525 C C . ILE A 1 193 ? -3.668 72.955 -27.008 1.00 48.81 193 ILE A C 1
ATOM 1527 O O . ILE A 1 193 ? -4.455 73.047 -27.949 1.00 48.81 193 ILE A O 1
ATOM 1531 N N . SER A 1 194 ? -3.369 73.989 -26.220 1.00 46.75 194 SER A N 1
ATOM 1532 C CA . SER A 1 194 ? -3.577 75.385 -26.600 1.00 46.75 194 SER A CA 1
ATOM 1533 C C . SER A 1 194 ? -2.532 75.758 -27.648 1.00 46.75 194 SER A C 1
ATOM 1535 O O . SER A 1 194 ? -1.332 75.642 -27.399 1.00 46.75 194 SER A O 1
ATOM 1537 N N . GLY A 1 195 ? -2.989 76.159 -28.831 1.00 48.56 195 GLY A N 1
ATOM 1538 C CA . GLY A 1 195 ? -2.115 76.608 -29.905 1.00 48.56 195 GLY A CA 1
ATOM 1539 C C . GLY A 1 195 ? -1.579 78.015 -29.672 1.00 48.56 195 GLY A C 1
ATOM 1540 O O . GLY A 1 195 ? -2.345 78.879 -29.274 1.00 48.56 195 GLY A O 1
ATOM 1541 N N . GLU A 1 196 ? -0.305 78.215 -30.009 1.00 43.41 196 GLU A N 1
ATOM 1542 C CA . GLU A 1 196 ? 0.322 79.465 -30.475 1.00 43.41 196 GLU A CA 1
ATOM 1543 C C . GLU A 1 196 ? 1.514 79.011 -31.354 1.00 43.41 196 GLU A C 1
ATOM 1545 O O . GLU A 1 196 ? 2.358 78.247 -30.897 1.00 43.41 196 GLU A O 1
ATOM 1550 N N . THR A 1 197 ? 1.475 79.097 -32.689 1.00 46.84 197 THR A N 1
ATOM 1551 C CA . THR A 1 197 ? 1.922 80.227 -33.537 1.00 46.84 197 THR A CA 1
ATOM 1552 C C . THR A 1 197 ? 3.177 80.947 -33.034 1.00 46.84 197 THR A C 1
ATOM 1554 O O . THR A 1 197 ? 3.054 81.895 -32.266 1.00 46.84 197 THR A O 1
ATOM 1557 N N . PHE A 1 198 ? 4.368 80.534 -33.476 1.00 38.91 198 PHE A N 1
ATOM 1558 C CA . PHE A 1 198 ? 5.199 81.153 -34.532 1.00 38.91 198 PHE A CA 1
ATOM 1559 C C . PHE A 1 198 ? 6.582 80.490 -34.576 1.00 38.91 198 PHE A C 1
ATOM 1561 O O . PHE A 1 198 ? 7.133 80.193 -33.495 1.00 38.91 198 PHE A O 1
#

pLDDT: mean 81.05, std 13.35, range [38.91, 95.88]

Foldseek 3Di:
DVPVVVVVVVVVVVVVVVVVQCVPCPDPNVVVVVVVCVVCVVVVVLVVLLVVLLVLLLVLLVLLCVVVVNDDDPVVSCVVSVVLVVVVVVVLVVQVVVQCCCCVPVVDDRDDSSVVVSVVSNVVSVLSSLVSVCSVPVVDVVSVVVNCVVVVVVVVVVVVVVVVVVVVVVVVVVVVVVVVVVPDPPPPPDDDDDDDDD

Radius of gyration: 32.32 Å; chains: 1; bounding box: 47×128×62 Å

Sequence (198 aa):
MLTILETFRYILKGIWSTLKHLADPNGMLVKGVIALVMFFSSIHSFFVIIMALVLMDVVTGLAAAYKSGEAFSSRKLRRGLLEKLCLYLMLLITVFFIDKLLVDELGFARLYFSIFITFLISIYETSSVIENMYKIRPDIPFLSGLLSIFKGMGDKALKSMKKRTDEIVDRVTQLEAITSAEVVPEEVSIPSISGETF